Protein AF-A0A832L3E1-F1 (afdb_monomer_lite)

pLDDT: mean 85.33, std 10.79, range [44.69, 97.06]

Structure (mmCIF, N/CA/C/O backbone):
data_AF-A0A832L3E1-F1
#
_entry.id   AF-A0A832L3E1-F1
#
loop_
_atom_site.group_PDB
_atom_site.id
_atom_site.type_symbol
_atom_site.label_atom_id
_atom_site.label_alt_id
_atom_site.label_comp_id
_atom_site.label_asym_id
_atom_site.label_entity_id
_atom_site.label_seq_id
_atom_site.pdbx_PDB_ins_code
_atom_site.Cartn_x
_atom_site.Cartn_y
_atom_site.Cartn_z
_atom_site.occupancy
_atom_site.B_iso_or_equiv
_atom_site.auth_seq_id
_atom_site.auth_comp_id
_atom_site.auth_asym_id
_atom_site.auth_atom_id
_atom_site.pdbx_PDB_model_num
ATOM 1 N N . MET A 1 1 ? 15.369 2.509 -2.686 1.00 87.69 1 MET A N 1
ATOM 2 C CA . MET A 1 1 ? 15.049 1.820 -3.955 1.00 87.69 1 MET A CA 1
ATOM 3 C C . MET A 1 1 ? 13.545 1.692 -4.032 1.00 87.69 1 MET A C 1
ATOM 5 O O . MET A 1 1 ? 12.968 1.161 -3.094 1.00 87.69 1 MET A O 1
ATOM 9 N N . LYS A 1 2 ? 12.946 2.179 -5.114 1.00 91.12 2 LYS A N 1
ATOM 10 C CA . LYS A 1 2 ? 11.510 2.139 -5.397 1.00 91.12 2 LYS A CA 1
ATOM 11 C C . LYS A 1 2 ? 11.289 1.324 -6.655 1.00 91.12 2 LYS A C 1
ATOM 13 O O . LYS A 1 2 ? 12.087 1.414 -7.587 1.00 91.12 2 LYS A O 1
ATOM 18 N N . VAL A 1 3 ? 10.236 0.521 -6.672 1.00 90.31 3 VAL A N 1
ATOM 19 C CA . VAL A 1 3 ? 9.894 -0.350 -7.797 1.00 90.31 3 VAL A CA 1
ATOM 20 C C . VAL A 1 3 ? 8.409 -0.214 -8.066 1.00 90.31 3 VAL A C 1
ATOM 22 O O . VAL A 1 3 ? 7.609 -0.284 -7.138 1.00 90.31 3 VAL A O 1
ATOM 25 N N . ILE A 1 4 ? 8.060 -0.029 -9.334 1.00 90.94 4 ILE A N 1
ATOM 26 C CA . ILE A 1 4 ? 6.680 0.048 -9.799 1.00 90.94 4 ILE A CA 1
ATOM 27 C C . ILE A 1 4 ? 6.495 -1.031 -10.863 1.00 90.94 4 ILE A C 1
ATOM 29 O O . ILE A 1 4 ? 7.293 -1.137 -11.802 1.00 90.94 4 ILE A O 1
ATOM 33 N N . ILE A 1 5 ? 5.448 -1.835 -10.704 1.00 89.19 5 ILE A N 1
ATOM 34 C CA . ILE A 1 5 ? 5.033 -2.854 -11.669 1.00 89.19 5 ILE A CA 1
ATOM 35 C C . ILE A 1 5 ? 3.578 -2.620 -12.040 1.00 89.19 5 ILE A C 1
ATOM 37 O O . ILE A 1 5 ? 2.796 -2.165 -11.207 1.00 89.19 5 ILE A O 1
ATOM 41 N N . GLY A 1 6 ? 3.229 -2.966 -13.270 1.00 88.62 6 GLY A N 1
ATOM 42 C CA . GLY A 1 6 ? 1.851 -3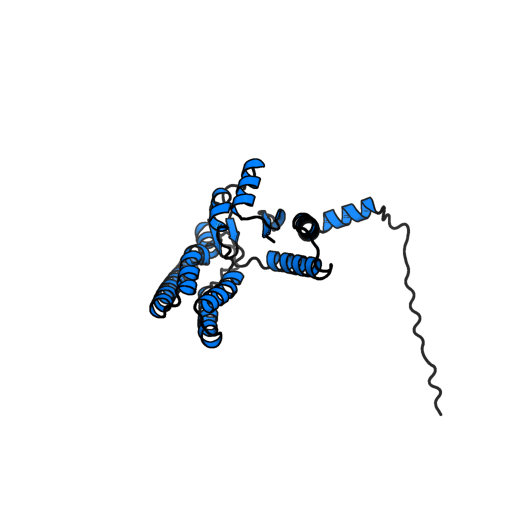.132 -13.692 1.00 88.62 6 GLY A CA 1
ATOM 43 C C . GLY A 1 6 ? 1.491 -4.612 -13.736 1.00 88.62 6 GLY A C 1
ATOM 44 O O . GLY A 1 6 ? 2.350 -5.467 -13.961 1.00 88.62 6 GLY A O 1
ATOM 45 N N . ILE A 1 7 ? 0.216 -4.904 -13.509 1.00 86.12 7 ILE A N 1
ATOM 46 C CA . ILE A 1 7 ? -0.388 -6.214 -13.745 1.00 86.12 7 ILE A CA 1
ATOM 47 C C . ILE A 1 7 ? -1.613 -5.940 -14.609 1.00 86.12 7 ILE A C 1
ATOM 49 O O . ILE A 1 7 ? -2.450 -5.125 -14.224 1.00 86.12 7 ILE A O 1
ATOM 53 N N . ASN A 1 8 ? -1.685 -6.547 -15.792 1.00 85.25 8 ASN A N 1
ATOM 54 C CA . ASN A 1 8 ? -2.850 -6.396 -16.661 1.00 85.25 8 ASN A CA 1
ATOM 55 C C . ASN A 1 8 ? -3.952 -7.414 -16.302 1.00 85.25 8 ASN A C 1
ATOM 57 O O . ASN A 1 8 ? -3.782 -8.262 -15.425 1.00 85.25 8 ASN A O 1
ATOM 61 N N . THR A 1 9 ? -5.077 -7.351 -17.012 1.00 79.56 9 THR A N 1
ATOM 62 C CA . THR A 1 9 ? -6.225 -8.257 -16.839 1.00 79.56 9 THR A CA 1
ATOM 63 C C . THR A 1 9 ? -5.908 -9.727 -17.123 1.00 79.56 9 THR A C 1
ATOM 65 O O . THR A 1 9 ? -6.575 -10.603 -16.585 1.00 79.56 9 THR A O 1
ATOM 68 N N . ASP A 1 10 ? -4.861 -10.011 -17.900 1.00 77.94 10 ASP A N 1
ATOM 69 C CA . ASP A 1 10 ? -4.400 -11.372 -18.210 1.00 77.94 10 ASP A CA 1
ATOM 70 C C . ASP A 1 10 ? -3.406 -11.913 -17.166 1.00 77.94 10 ASP A C 1
ATOM 72 O O . ASP A 1 10 ? -2.742 -12.926 -17.391 1.00 77.94 10 ASP A O 1
ATOM 76 N N . ASN A 1 11 ? -3.252 -11.221 -16.031 1.00 74.19 11 ASN A N 1
ATOM 77 C CA . ASN A 1 11 ? -2.229 -11.473 -15.011 1.00 74.19 11 ASN A CA 1
ATOM 78 C C . ASN A 1 11 ? -0.780 -11.365 -15.525 1.00 74.19 11 ASN A C 1
ATOM 80 O O . ASN A 1 11 ? 0.157 -11.823 -14.861 1.00 74.19 11 ASN A O 1
ATOM 84 N N . HIS A 1 12 ? -0.562 -10.730 -16.678 1.00 82.00 12 HIS A N 1
ATOM 85 C CA . HIS A 1 12 ? 0.773 -10.421 -17.164 1.00 82.00 12 HIS A CA 1
ATOM 86 C C . HIS A 1 12 ? 1.347 -9.260 -16.353 1.00 82.00 12 HIS A C 1
ATOM 88 O O . HIS A 1 12 ? 0.801 -8.155 -16.301 1.00 82.00 12 HIS A O 1
ATOM 94 N N . VAL A 1 13 ? 2.480 -9.532 -15.714 1.00 84.25 13 VAL A N 1
ATOM 95 C CA . VAL A 1 13 ? 3.252 -8.562 -14.946 1.00 84.25 13 VAL A CA 1
ATOM 96 C C . VAL A 1 13 ? 4.241 -7.856 -15.860 1.00 84.25 13 VAL A C 1
ATOM 98 O O . VAL A 1 13 ? 5.006 -8.517 -16.553 1.00 84.25 13 VAL A O 1
ATOM 101 N N . PHE A 1 14 ? 4.301 -6.529 -15.808 1.00 86.31 14 PHE A N 1
ATOM 102 C CA . PHE A 1 14 ? 5.239 -5.739 -16.602 1.00 86.31 14 PHE A CA 1
ATOM 103 C C . PHE A 1 14 ? 5.913 -4.636 -15.771 1.00 86.31 14 PHE A C 1
ATOM 105 O O . PHE A 1 14 ? 5.334 -4.122 -14.811 1.00 86.31 14 PHE A O 1
ATOM 112 N N . PRO A 1 15 ? 7.168 -4.275 -16.089 1.00 88.94 15 PRO A N 1
ATOM 113 C CA . PRO A 1 15 ? 7.892 -3.253 -15.348 1.00 88.94 15 PRO A CA 1
ATOM 114 C C . PRO A 1 15 ? 7.394 -1.853 -15.719 1.00 88.94 15 PRO A C 1
ATOM 116 O O . PRO A 1 15 ? 7.351 -1.512 -16.897 1.00 88.94 15 PRO A O 1
ATOM 119 N N . LEU A 1 16 ? 7.103 -1.018 -14.719 1.00 90.12 16 LEU A N 1
ATOM 120 C CA . LEU A 1 16 ? 6.805 0.407 -14.921 1.00 90.12 16 LEU A CA 1
ATOM 121 C C . LEU A 1 16 ? 7.986 1.304 -14.536 1.00 90.12 16 LEU A C 1
ATOM 123 O O . LEU A 1 16 ? 8.182 2.358 -15.133 1.00 90.12 16 LEU A O 1
ATOM 127 N N . GLY A 1 17 ? 8.821 0.880 -13.585 1.00 90.38 17 GLY A N 1
ATOM 128 C CA . GLY A 1 17 ? 10.058 1.595 -13.286 1.00 90.38 17 GLY A CA 1
ATOM 129 C C . GLY A 1 17 ? 10.789 1.098 -12.047 1.00 90.38 17 GLY A C 1
ATOM 130 O O . GLY A 1 17 ? 10.230 0.409 -11.193 1.00 90.38 17 GLY A O 1
ATOM 131 N N . THR A 1 18 ? 12.064 1.467 -11.950 1.00 91.88 18 THR A N 1
ATOM 132 C CA . THR A 1 18 ? 12.895 1.255 -10.760 1.00 91.88 18 THR A CA 1
ATOM 133 C C . THR A 1 18 ? 13.738 2.497 -10.520 1.00 91.88 18 THR A C 1
ATOM 135 O O . THR A 1 18 ? 14.403 2.944 -11.458 1.00 91.88 18 THR A O 1
ATOM 138 N N . TYR A 1 19 ? 13.752 2.995 -9.287 1.00 92.69 19 TYR A N 1
ATOM 139 C CA . TYR A 1 19 ? 14.326 4.296 -8.955 1.00 92.69 19 TYR A CA 1
ATOM 140 C C . TYR A 1 19 ? 15.149 4.231 -7.662 1.00 92.69 19 TYR A C 1
ATOM 142 O O . TYR A 1 19 ? 14.678 3.732 -6.632 1.00 92.69 19 TYR A O 1
ATOM 150 N N . ALA A 1 20 ? 16.377 4.741 -7.686 1.00 91.12 20 ALA A N 1
ATOM 151 C CA . ALA A 1 20 ? 17.249 4.861 -6.517 1.00 91.12 20 ALA A CA 1
ATOM 152 C C . ALA A 1 20 ? 17.546 6.339 -6.238 1.00 91.12 20 ALA A C 1
ATOM 154 O O . ALA A 1 20 ? 17.784 7.100 -7.160 1.00 91.12 20 ALA A O 1
ATOM 155 N N . GLY A 1 21 ? 17.458 6.767 -4.977 1.00 88.88 21 GLY A N 1
ATOM 156 C CA . GLY A 1 21 ? 17.662 8.176 -4.607 1.00 88.88 21 GLY A CA 1
ATOM 157 C C . GLY A 1 21 ? 16.514 9.138 -4.965 1.00 88.88 21 GLY A C 1
ATOM 158 O O . GLY A 1 21 ? 16.514 10.269 -4.499 1.00 88.88 21 GLY A O 1
ATOM 159 N N . HIS A 1 22 ? 15.502 8.703 -5.723 1.00 92.06 22 HIS A N 1
ATOM 160 C CA . HIS A 1 22 ? 14.379 9.555 -6.138 1.00 92.06 22 HIS A CA 1
ATOM 161 C C . HIS A 1 22 ? 13.251 9.650 -5.099 1.00 92.06 22 HIS A C 1
ATOM 163 O O . HIS A 1 22 ? 12.830 8.645 -4.504 1.00 92.06 22 HIS A O 1
ATOM 169 N N . SER A 1 23 ? 12.677 10.846 -4.939 1.00 94.88 23 SER A N 1
ATOM 170 C CA . SER A 1 23 ? 11.393 11.025 -4.252 1.00 94.88 23 SER A CA 1
ATOM 171 C C . SER A 1 23 ? 10.228 10.539 -5.131 1.00 94.88 23 SER A C 1
ATOM 173 O O . SER A 1 23 ? 10.370 10.365 -6.341 1.00 94.88 23 SER A O 1
ATOM 175 N N . TRP A 1 24 ? 9.052 10.303 -4.541 1.00 96.12 24 TRP A N 1
ATOM 176 C CA . TRP A 1 24 ? 7.861 9.966 -5.337 1.00 96.12 24 TRP A CA 1
ATOM 177 C C . TRP A 1 24 ? 7.408 11.127 -6.231 1.00 96.12 24 TRP A C 1
ATOM 179 O O . TRP A 1 24 ? 6.874 10.903 -7.315 1.00 96.12 24 TRP A O 1
ATOM 189 N N . GLU A 1 25 ? 7.677 12.366 -5.818 1.00 96.31 25 GLU A N 1
ATOM 190 C CA . GLU A 1 25 ? 7.412 13.551 -6.630 1.00 96.31 25 GLU A CA 1
ATOM 191 C C . GLU A 1 25 ? 8.310 13.610 -7.868 1.00 96.31 25 GLU A C 1
ATOM 193 O O . GLU A 1 25 ? 7.826 13.947 -8.949 1.00 96.31 25 GLU A O 1
ATOM 198 N N . ASP A 1 26 ? 9.588 13.238 -7.740 1.00 96.19 26 ASP A N 1
ATOM 199 C CA . ASP A 1 26 ? 10.512 13.164 -8.880 1.00 96.19 26 ASP A CA 1
ATOM 200 C C . ASP A 1 26 ? 10.048 12.120 -9.893 1.00 96.19 26 ASP A C 1
ATOM 202 O O . ASP A 1 26 ? 10.000 12.398 -11.091 1.00 96.19 26 ASP A O 1
ATOM 206 N N . ILE A 1 27 ? 9.620 10.953 -9.402 1.00 96.31 27 ILE A N 1
ATOM 207 C CA . ILE A 1 27 ? 9.063 9.887 -10.241 1.00 96.31 27 ILE A CA 1
ATOM 208 C C . ILE A 1 27 ? 7.812 10.384 -10.976 1.00 96.31 27 ILE A C 1
ATOM 210 O O . ILE A 1 27 ? 7.693 10.195 -12.184 1.00 96.31 27 ILE A O 1
ATOM 214 N N . ASN A 1 28 ? 6.900 11.079 -10.289 1.00 96.75 28 ASN A N 1
ATOM 215 C CA . ASN A 1 28 ? 5.706 11.639 -10.927 1.00 96.75 28 ASN A CA 1
ATOM 216 C C . ASN A 1 28 ? 6.059 12.682 -12.004 1.00 96.75 28 ASN A C 1
ATOM 218 O O . ASN A 1 28 ? 5.485 12.668 -13.092 1.00 96.75 28 ASN A O 1
ATOM 222 N N . LYS A 1 29 ? 7.023 13.574 -11.742 1.00 97.06 29 LYS A N 1
ATOM 223 C CA . LYS A 1 29 ? 7.502 14.542 -12.747 1.00 97.06 29 LYS A CA 1
ATOM 224 C C . LYS A 1 29 ? 8.052 13.828 -13.984 1.00 97.06 29 LYS A C 1
ATOM 226 O O . LYS A 1 29 ? 7.745 14.230 -15.107 1.00 97.06 29 LYS A O 1
ATOM 231 N N . GLU A 1 30 ? 8.824 12.762 -13.790 1.00 95.62 30 GLU A N 1
ATOM 232 C CA . GLU A 1 30 ? 9.341 11.937 -14.882 1.00 95.62 30 GLU A CA 1
ATOM 233 C C . GLU A 1 30 ? 8.214 11.255 -15.668 1.00 95.62 30 GLU A C 1
ATOM 235 O O . GLU A 1 30 ? 8.215 11.306 -16.898 1.00 95.62 30 GLU A O 1
ATOM 240 N N . TRP A 1 31 ? 7.231 10.664 -14.988 1.00 96.38 31 TRP A N 1
ATOM 241 C CA . TRP A 1 31 ? 6.087 10.007 -15.626 1.00 96.38 31 TRP A CA 1
ATOM 242 C C . TRP A 1 31 ? 5.243 10.983 -16.448 1.00 96.38 31 TRP A C 1
ATOM 244 O O . TRP A 1 31 ? 4.892 10.676 -17.587 1.00 96.38 31 TRP A O 1
ATOM 254 N N . LYS A 1 32 ? 5.007 12.196 -15.933 1.00 96.06 32 LYS A N 1
ATOM 255 C CA . LYS A 1 32 ? 4.340 13.274 -16.680 1.00 96.06 32 LYS A CA 1
ATOM 256 C C . LYS A 1 32 ? 5.118 13.665 -17.931 1.00 96.06 32 LYS A C 1
ATOM 258 O O . LYS A 1 32 ? 4.523 13.808 -18.996 1.00 96.06 32 LYS A O 1
ATOM 263 N N . LYS A 1 33 ? 6.445 13.801 -17.827 1.00 96.38 33 LYS A N 1
ATOM 264 C CA . LYS A 1 33 ? 7.314 14.118 -18.971 1.00 96.38 33 LYS A CA 1
ATOM 265 C C . LYS A 1 33 ? 7.241 13.047 -20.062 1.00 96.38 33 LYS A C 1
ATOM 267 O O . LYS A 1 33 ? 7.237 13.388 -21.239 1.00 96.38 33 LYS A O 1
ATOM 272 N N . HIS A 1 34 ? 7.161 11.777 -19.673 1.00 94.75 34 HIS A N 1
ATOM 273 C CA . HIS A 1 34 ? 7.017 10.649 -20.598 1.00 94.75 34 HIS A CA 1
ATOM 274 C C . HIS A 1 34 ? 5.562 10.359 -20.989 1.00 94.75 34 HIS A C 1
ATOM 276 O O . HIS A 1 34 ? 5.314 9.380 -21.684 1.00 94.75 34 HIS A O 1
ATOM 282 N N . GLN A 1 35 ? 4.611 11.198 -20.558 1.00 94.69 35 GLN A N 1
ATOM 283 C CA . GLN A 1 35 ? 3.185 11.060 -20.855 1.00 94.69 35 GLN A CA 1
ATOM 284 C C . GLN A 1 35 ? 2.633 9.670 -20.505 1.00 94.69 35 GLN A C 1
ATOM 286 O O . GLN A 1 35 ? 1.777 9.135 -21.210 1.00 94.69 35 GLN A O 1
ATOM 291 N N . ILE A 1 36 ? 3.125 9.083 -19.410 1.00 93.06 36 ILE A N 1
ATOM 292 C CA . ILE A 1 36 ? 2.638 7.796 -18.918 1.00 93.06 36 ILE A CA 1
ATOM 293 C C . ILE A 1 36 ? 1.150 7.925 -18.590 1.00 93.06 36 ILE A C 1
ATOM 295 O O . ILE A 1 36 ? 0.732 8.850 -17.893 1.00 93.06 36 ILE A O 1
ATOM 299 N N . LYS A 1 37 ? 0.354 6.981 -19.088 1.00 91.31 37 LYS A N 1
ATOM 300 C CA . LYS A 1 37 ? -1.070 6.849 -18.781 1.00 91.31 37 LYS A CA 1
ATOM 301 C C . LYS A 1 37 ? -1.358 5.416 -18.379 1.00 91.31 37 LYS A C 1
ATOM 303 O O . LYS A 1 37 ? -0.752 4.491 -18.918 1.00 91.31 37 LYS A O 1
ATOM 308 N N . MET A 1 38 ? -2.277 5.258 -17.440 1.00 91.69 38 MET A N 1
ATOM 309 C CA . MET A 1 38 ? -2.835 3.960 -17.093 1.00 91.69 38 MET A CA 1
ATOM 310 C C . MET A 1 38 ? -4.236 3.849 -17.699 1.00 91.69 38 MET A C 1
ATOM 312 O O . MET A 1 38 ? -4.873 4.885 -17.901 1.00 91.69 38 MET A O 1
ATOM 316 N N . PRO A 1 39 ? -4.707 2.633 -18.015 1.00 90.31 39 PRO A N 1
ATOM 317 C CA . PRO A 1 39 ? -6.096 2.420 -18.402 1.00 90.31 39 PRO A CA 1
ATOM 318 C C . PRO A 1 39 ? -7.069 2.914 -17.328 1.00 90.31 39 PRO A C 1
ATOM 320 O O . PRO A 1 39 ? -6.758 2.848 -16.134 1.00 90.31 39 PRO A O 1
ATOM 323 N N . ASP A 1 40 ? -8.254 3.341 -17.752 1.00 86.75 40 ASP A N 1
ATOM 324 C CA . ASP A 1 40 ? -9.356 3.661 -16.843 1.00 86.75 40 ASP A CA 1
ATOM 325 C C . ASP A 1 40 ? -9.672 2.449 -15.948 1.00 86.75 40 ASP A C 1
ATOM 327 O O . ASP A 1 40 ? -9.478 1.291 -16.334 1.00 86.75 40 ASP A O 1
ATOM 331 N N . GLY A 1 41 ? -10.090 2.715 -14.714 1.00 84.31 41 GLY A N 1
ATOM 332 C CA . GLY A 1 41 ? -10.296 1.698 -13.681 1.00 84.31 41 GLY A CA 1
ATOM 333 C C . GLY A 1 41 ? -9.015 1.108 -13.073 1.00 84.31 41 GLY A C 1
ATOM 334 O O . GLY A 1 41 ? -9.089 0.147 -12.305 1.00 84.31 41 GLY A O 1
ATOM 335 N N . SER A 1 42 ? -7.828 1.647 -13.381 1.00 89.75 42 SER A N 1
ATOM 336 C CA . SER A 1 42 ? -6.577 1.176 -12.769 1.00 89.75 42 SER A CA 1
ATOM 337 C C . SER A 1 42 ? -6.553 1.387 -11.254 1.00 89.75 42 SER A C 1
ATOM 339 O O . SER A 1 42 ? -6.968 2.427 -10.741 1.00 89.75 42 SER A O 1
ATOM 341 N N . ILE A 1 43 ? -5.997 0.407 -10.537 1.00 88.50 43 ILE A N 1
ATOM 342 C CA . ILE A 1 43 ? -5.910 0.393 -9.072 1.00 88.50 43 ILE A CA 1
ATOM 343 C C . ILE A 1 43 ? -4.446 0.491 -8.650 1.00 88.50 43 ILE A C 1
ATOM 345 O O . ILE A 1 43 ? -3.610 -0.325 -9.044 1.00 88.50 43 ILE A O 1
ATOM 349 N N . LEU A 1 44 ? -4.138 1.444 -7.775 1.00 90.75 44 LEU A N 1
ATOM 350 C CA . LEU A 1 44 ? -2.842 1.545 -7.122 1.00 90.75 44 LEU A CA 1
ATOM 351 C C . LEU A 1 44 ? -2.840 0.710 -5.841 1.00 90.75 44 LEU A C 1
ATOM 353 O O . LEU A 1 44 ? -3.476 1.074 -4.856 1.00 90.75 44 LEU A O 1
ATOM 357 N N . ILE A 1 45 ? -2.064 -0.372 -5.817 1.00 88.81 45 ILE A N 1
ATOM 358 C CA . ILE A 1 45 ? -1.766 -1.117 -4.587 1.00 88.81 45 ILE A CA 1
ATOM 359 C C . ILE A 1 45 ? -0.367 -0.721 -4.122 1.00 88.81 45 ILE A C 1
ATOM 361 O O . ILE A 1 45 ? 0.612 -0.986 -4.819 1.00 88.81 45 ILE A O 1
ATOM 365 N N . SER A 1 46 ? -0.252 -0.099 -2.949 1.00 88.06 46 SER A N 1
ATOM 366 C CA . SER A 1 46 ? 1.034 0.422 -2.471 1.00 88.06 46 SER A CA 1
ATOM 367 C C . SER A 1 46 ? 1.306 0.142 -1.000 1.00 88.06 46 SER A C 1
ATOM 369 O O . SER A 1 46 ? 0.402 -0.148 -0.216 1.00 88.06 46 SER A O 1
ATOM 371 N N . ASP A 1 47 ? 2.571 0.275 -0.610 1.00 85.62 47 ASP A N 1
ATOM 372 C CA . ASP A 1 47 ? 2.969 0.326 0.793 1.00 85.62 47 ASP A CA 1
ATOM 373 C C . ASP A 1 47 ? 2.629 1.680 1.447 1.00 85.62 47 ASP A C 1
ATOM 375 O O . ASP A 1 47 ? 1.902 2.510 0.879 1.00 85.62 47 ASP A O 1
ATOM 379 N N . GLY A 1 48 ? 3.134 1.839 2.674 1.00 84.00 48 GLY A N 1
ATOM 380 C CA . GLY A 1 48 ? 3.014 2.979 3.567 1.00 84.00 48 GLY A CA 1
ATOM 381 C C . GLY A 1 48 ? 3.743 4.265 3.172 1.00 84.00 48 GLY A C 1
ATOM 382 O O . GLY A 1 48 ? 3.505 5.267 3.845 1.00 84.00 48 GLY A O 1
ATOM 383 N N . GLU A 1 49 ? 4.616 4.269 2.154 1.00 86.56 49 GLU A N 1
ATOM 384 C CA . GLU A 1 49 ? 5.680 5.281 2.053 1.00 86.56 49 GLU A CA 1
ATOM 385 C C . GLU A 1 49 ? 5.143 6.726 1.916 1.00 86.56 49 GLU A C 1
ATOM 387 O O . GLU A 1 49 ? 4.239 6.985 1.106 1.00 86.56 49 GLU A O 1
ATOM 392 N N . PRO A 1 50 ? 5.699 7.698 2.673 1.00 85.19 50 PRO A N 1
ATOM 393 C CA . PRO A 1 50 ? 5.295 9.097 2.586 1.00 85.19 50 PRO A CA 1
ATOM 394 C C . PRO A 1 50 ? 5.330 9.649 1.155 1.00 85.19 50 PRO A C 1
ATOM 396 O O . PRO A 1 50 ? 6.308 9.497 0.422 1.00 85.19 50 PRO A O 1
ATOM 399 N N . GLY A 1 51 ? 4.244 10.311 0.753 1.00 88.38 51 GLY A N 1
ATOM 400 C CA . GLY A 1 51 ? 4.110 10.946 -0.561 1.00 88.38 51 GLY A CA 1
ATOM 401 C C . GLY A 1 51 ? 3.776 10.004 -1.724 1.00 88.38 51 GLY A C 1
ATOM 402 O O . GLY A 1 51 ? 3.390 10.506 -2.776 1.00 88.38 51 GLY A O 1
ATOM 403 N N . LEU A 1 52 ? 3.840 8.675 -1.552 1.00 91.88 52 LEU A N 1
ATOM 404 C CA . LEU A 1 52 ? 3.589 7.700 -2.624 1.00 91.88 52 LEU A CA 1
ATOM 405 C C . LEU A 1 52 ? 2.181 7.838 -3.205 1.00 91.88 52 LEU A C 1
ATOM 407 O O . LEU A 1 52 ? 2.021 8.135 -4.390 1.00 91.88 52 LEU A O 1
ATOM 411 N N . ALA A 1 53 ? 1.160 7.652 -2.362 1.00 90.25 53 ALA A N 1
ATOM 412 C CA . ALA A 1 53 ? -0.234 7.659 -2.801 1.00 90.25 53 ALA A CA 1
ATOM 413 C C . ALA A 1 53 ? -0.605 8.999 -3.455 1.00 90.25 53 ALA A C 1
ATOM 415 O O . ALA A 1 53 ? -1.216 9.021 -4.515 1.00 90.25 53 ALA A O 1
ATOM 416 N N . LYS A 1 54 ? -0.144 10.119 -2.881 1.00 92.25 54 LYS A N 1
ATOM 417 C CA . LYS A 1 54 ? -0.363 11.465 -3.431 1.00 92.25 54 LYS A CA 1
AT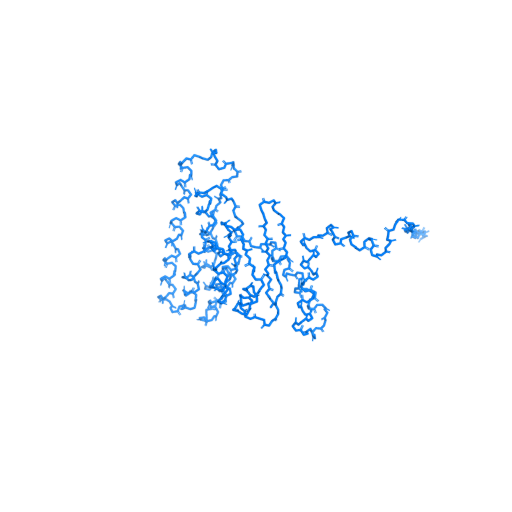OM 418 C C . LYS A 1 54 ? 0.314 11.652 -4.790 1.00 92.25 54 LYS A C 1
ATOM 420 O O . LYS A 1 54 ? -0.287 12.215 -5.699 1.00 92.25 54 LYS A O 1
ATOM 425 N N . ALA A 1 55 ? 1.561 11.208 -4.933 1.00 95.25 55 ALA A N 1
ATOM 426 C CA . ALA A 1 55 ? 2.315 11.372 -6.169 1.00 95.25 55 ALA A CA 1
ATOM 427 C C . ALA A 1 55 ? 1.733 10.549 -7.323 1.00 95.25 55 ALA A C 1
ATOM 429 O O . ALA A 1 55 ? 1.804 10.987 -8.469 1.00 95.25 55 ALA A O 1
ATOM 430 N N . LEU A 1 56 ? 1.154 9.383 -7.026 1.00 94.38 56 L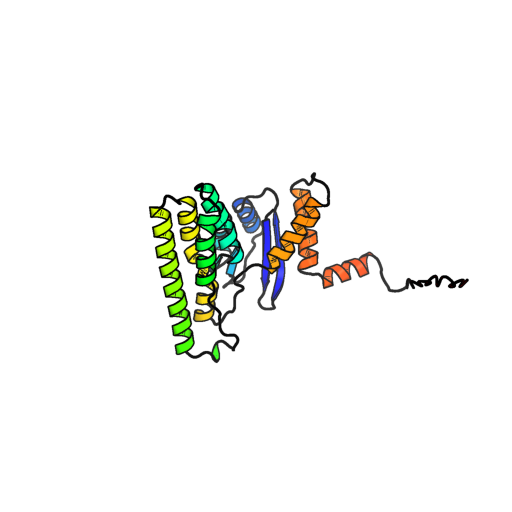EU A N 1
ATOM 431 C CA . LEU A 1 56 ? 0.609 8.480 -8.037 1.00 94.38 56 LEU A CA 1
ATOM 432 C C . LEU A 1 56 ? -0.922 8.548 -8.185 1.00 94.38 56 LEU A C 1
ATOM 434 O O . LEU A 1 56 ? -1.469 7.869 -9.049 1.00 94.38 56 LEU A O 1
ATOM 438 N N . ALA A 1 57 ? -1.606 9.399 -7.413 1.00 92.00 57 ALA A N 1
ATOM 439 C CA . ALA A 1 57 ? -3.069 9.504 -7.395 1.00 92.00 57 ALA A CA 1
ATOM 440 C C . ALA A 1 57 ? -3.700 9.785 -8.770 1.00 92.00 57 ALA A C 1
ATOM 442 O O . ALA A 1 57 ? -4.810 9.351 -9.026 1.00 92.00 57 ALA A O 1
ATOM 443 N N . SER A 1 58 ? -3.010 10.487 -9.675 1.00 93.44 58 SER A N 1
ATOM 444 C CA . SER A 1 58 ? -3.545 10.787 -11.013 1.00 93.44 58 SER A CA 1
ATOM 445 C C . SER A 1 58 ? -3.457 9.625 -12.009 1.00 93.44 58 SER A C 1
ATOM 447 O O . SER A 1 58 ? -3.889 9.785 -13.144 1.00 93.44 58 SER A O 1
ATOM 449 N N . TYR A 1 59 ? -2.840 8.500 -11.634 1.00 93.81 59 TYR A N 1
ATOM 450 C CA . TYR A 1 59 ? -2.651 7.335 -12.510 1.00 93.81 59 TYR A CA 1
ATOM 451 C C . TYR A 1 59 ? -3.546 6.151 -12.127 1.00 93.81 59 TYR A C 1
ATOM 453 O O . TYR A 1 59 ? -3.460 5.104 -12.757 1.00 93.81 59 TYR A O 1
ATOM 461 N N . ALA A 1 60 ? -4.361 6.280 -11.083 1.00 92.06 60 ALA A N 1
ATOM 462 C CA . ALA A 1 60 ? -5.260 5.231 -10.631 1.00 92.06 60 ALA A CA 1
ATOM 463 C C . ALA A 1 60 ? -6.548 5.856 -10.099 1.00 92.06 60 ALA A C 1
ATOM 465 O O . ALA A 1 60 ? -6.505 6.878 -9.420 1.00 92.06 60 ALA A O 1
ATOM 466 N N . GLU A 1 61 ? -7.683 5.228 -10.386 1.00 88.94 61 GLU A N 1
ATOM 467 C CA . GLU A 1 61 ? -8.978 5.661 -9.849 1.00 88.94 61 GLU A CA 1
ATOM 468 C C . GLU A 1 61 ? -9.124 5.289 -8.376 1.00 88.94 61 GLU A C 1
ATOM 470 O O . GLU A 1 61 ? -9.773 5.992 -7.603 1.00 88.94 61 GLU A O 1
ATOM 475 N N . GLU A 1 62 ? -8.479 4.194 -7.977 1.00 88.00 62 GLU A N 1
ATOM 476 C CA . GLU A 1 62 ? -8.537 3.687 -6.618 1.00 88.00 62 GLU A CA 1
ATOM 477 C C . GLU A 1 62 ? -7.158 3.427 -6.031 1.00 88.00 62 GLU A C 1
ATOM 479 O O . GLU A 1 62 ? -6.204 3.056 -6.717 1.00 88.00 62 GLU A O 1
ATOM 484 N N . HIS A 1 63 ? -7.082 3.552 -4.708 1.00 90.25 63 HIS A N 1
ATOM 485 C CA . HIS A 1 63 ? -5.905 3.217 -3.924 1.00 90.25 63 HIS A CA 1
ATOM 486 C C . HIS A 1 63 ? -6.234 2.141 -2.892 1.00 90.25 63 HIS A C 1
ATOM 488 O O . HIS A 1 63 ? -7.242 2.208 -2.191 1.00 90.25 63 HIS A O 1
ATOM 494 N N . GLN A 1 64 ? -5.348 1.158 -2.772 1.00 90.06 64 GLN A N 1
ATOM 495 C CA . GLN A 1 64 ? -5.363 0.166 -1.712 1.00 90.06 64 GLN A CA 1
ATOM 496 C C . GLN A 1 64 ? -4.008 0.119 -1.007 1.00 90.06 64 GLN A C 1
ATOM 498 O O . GLN A 1 64 ? -2.943 0.041 -1.627 1.00 90.06 64 GLN A O 1
ATOM 503 N N . ARG A 1 65 ? -4.060 0.073 0.323 1.00 89.50 65 ARG A N 1
ATOM 504 C CA . ARG A 1 65 ? -2.909 -0.224 1.167 1.00 89.50 65 ARG A CA 1
ATOM 505 C C . ARG A 1 65 ? -2.607 -1.717 1.137 1.00 89.50 65 ARG A C 1
ATOM 507 O O . ARG A 1 65 ? -3.474 -2.552 1.376 1.00 89.50 65 ARG A O 1
ATOM 514 N N . CYS A 1 66 ? -1.351 -2.054 0.881 1.00 87.38 66 CYS A N 1
ATOM 515 C CA . CYS A 1 66 ? -0.860 -3.419 0.980 1.00 87.38 66 CYS A CA 1
ATOM 516 C C . CYS A 1 66 ? -0.924 -3.895 2.438 1.00 87.38 66 CYS A C 1
ATOM 518 O O . CYS A 1 66 ? -0.238 -3.347 3.302 1.00 87.38 66 CYS A O 1
ATOM 520 N N . HIS A 1 67 ? -1.707 -4.946 2.700 1.00 86.75 67 HIS A N 1
ATOM 521 C CA . HIS A 1 67 ? -1.940 -5.457 4.057 1.00 86.75 67 HIS A CA 1
ATOM 522 C C . HIS A 1 67 ? -0.670 -5.911 4.769 1.00 86.75 67 HIS A C 1
ATOM 524 O O . HIS A 1 67 ? -0.535 -5.720 5.972 1.00 86.75 67 HIS A O 1
ATOM 530 N N . TRP A 1 68 ? 0.290 -6.469 4.032 1.00 77.94 68 TRP A N 1
ATOM 531 C CA . TRP A 1 68 ? 1.554 -6.914 4.619 1.00 77.94 68 TRP A CA 1
ATOM 532 C C . TRP A 1 68 ? 2.362 -5.754 5.220 1.00 77.94 68 TRP A C 1
ATOM 534 O O . TRP A 1 68 ? 2.983 -5.888 6.273 1.00 77.94 68 TRP A O 1
ATOM 544 N N . HIS A 1 69 ? 2.314 -4.592 4.570 1.00 81.94 69 HIS A N 1
ATOM 545 C CA . HIS A 1 69 ? 3.014 -3.399 5.027 1.00 81.94 69 HIS A CA 1
ATOM 546 C C . HIS A 1 69 ? 2.314 -2.715 6.203 1.00 81.94 69 HIS A C 1
ATOM 548 O O . HIS A 1 69 ? 2.998 -2.073 6.992 1.00 81.94 69 HIS A O 1
ATOM 554 N N . LEU A 1 70 ? 0.998 -2.909 6.370 1.00 86.25 70 LEU A N 1
ATOM 555 C CA . LEU A 1 70 ? 0.244 -2.346 7.497 1.00 86.25 70 LEU A CA 1
ATOM 556 C C . LEU A 1 70 ? 0.837 -2.753 8.843 1.00 86.25 70 LEU A C 1
ATOM 558 O O . LEU A 1 70 ? 1.123 -1.907 9.682 1.00 86.25 70 LEU A O 1
ATOM 562 N N . ASP A 1 71 ? 1.088 -4.045 9.017 1.00 85.12 71 ASP A N 1
ATOM 563 C CA . ASP A 1 71 ? 1.656 -4.585 10.249 1.00 85.12 71 ASP A CA 1
ATOM 564 C C . ASP A 1 71 ? 3.086 -4.090 10.517 1.00 85.12 71 ASP A C 1
ATOM 566 O O . ASP A 1 71 ? 3.431 -3.685 11.632 1.00 85.12 71 ASP A O 1
ATOM 570 N N . ARG A 1 72 ? 3.928 -4.124 9.478 1.00 84.94 72 ARG A N 1
ATOM 571 C CA . ARG A 1 72 ? 5.342 -3.755 9.584 1.00 84.94 72 ARG A CA 1
ATOM 572 C C . ARG A 1 72 ? 5.511 -2.265 9.848 1.00 84.94 72 ARG A C 1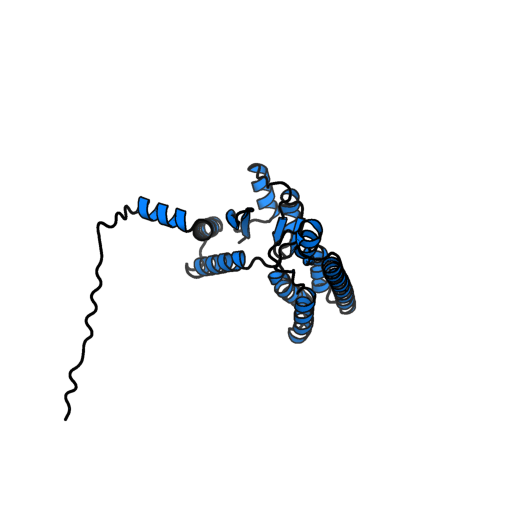
ATOM 574 O O . ARG A 1 72 ? 6.313 -1.878 10.692 1.00 84.94 72 ARG A O 1
ATOM 581 N N . ASP A 1 73 ? 4.788 -1.430 9.121 1.00 88.88 73 ASP A N 1
ATOM 582 C CA . ASP A 1 73 ? 4.933 0.014 9.239 1.00 88.88 73 ASP A CA 1
ATOM 583 C C . ASP A 1 73 ? 4.263 0.514 10.535 1.00 88.88 73 ASP A C 1
ATOM 585 O O . ASP A 1 73 ? 4.814 1.401 11.186 1.00 88.88 73 ASP A O 1
ATOM 589 N N . LEU A 1 74 ? 3.183 -0.135 11.005 1.00 90.56 74 LEU A N 1
ATOM 590 C CA . LEU A 1 74 ? 2.616 0.123 12.336 1.00 90.56 74 LEU A CA 1
ATOM 591 C C . LEU A 1 74 ? 3.619 -0.184 13.457 1.00 90.56 74 LEU A C 1
ATOM 593 O O . LEU A 1 74 ? 3.729 0.583 14.409 1.00 90.56 74 LEU A O 1
ATOM 597 N N . TYR A 1 75 ? 4.400 -1.265 13.344 1.00 91.19 75 TYR A N 1
ATOM 598 C CA . TYR A 1 75 ? 5.489 -1.529 14.293 1.00 91.19 75 TYR A CA 1
ATOM 599 C C . TYR A 1 75 ? 6.493 -0.375 14.352 1.00 91.19 75 TYR A C 1
ATOM 601 O O . TYR A 1 75 ? 6.906 0.032 15.436 1.00 91.19 75 TYR A O 1
ATOM 609 N N . HIS A 1 76 ? 6.884 0.165 13.198 1.00 90.69 76 HIS A N 1
ATOM 610 C CA . HIS A 1 76 ? 7.805 1.296 13.154 1.00 90.69 76 HIS A CA 1
ATOM 611 C C . HIS A 1 76 ? 7.191 2.564 13.753 1.00 90.69 76 HIS A C 1
ATOM 613 O O . HIS A 1 76 ? 7.891 3.259 14.486 1.00 90.69 76 HIS A O 1
ATOM 619 N N . ALA A 1 77 ? 5.905 2.823 13.509 1.00 92.31 77 ALA A N 1
ATOM 620 C CA . ALA A 1 77 ? 5.186 3.945 14.105 1.00 92.31 77 ALA A CA 1
ATOM 621 C C . ALA A 1 77 ? 5.157 3.846 15.642 1.00 92.31 77 ALA A C 1
ATOM 623 O O . ALA A 1 77 ? 5.579 4.769 16.327 1.00 92.31 77 ALA A O 1
ATOM 624 N N . TYR A 1 78 ? 4.837 2.672 16.194 1.00 93.38 78 TYR A N 1
ATOM 625 C CA . TYR A 1 78 ? 4.933 2.429 17.639 1.00 93.38 78 TYR A CA 1
ATOM 626 C C . TYR A 1 78 ? 6.326 2.679 18.213 1.00 93.38 78 TYR A C 1
ATOM 628 O O . TYR A 1 78 ? 6.470 3.208 19.312 1.00 93.38 78 TYR A O 1
ATOM 636 N N . ARG A 1 79 ? 7.375 2.276 17.487 1.00 92.31 79 ARG A N 1
ATOM 637 C CA . ARG A 1 79 ? 8.756 2.513 17.925 1.00 92.31 79 ARG A CA 1
ATOM 638 C C . ARG A 1 79 ? 9.115 3.998 17.911 1.00 92.31 79 ARG A C 1
ATOM 640 O O . ARG A 1 79 ? 9.925 4.398 18.740 1.00 92.31 79 ARG A O 1
ATOM 647 N N . GLN A 1 80 ? 8.535 4.791 17.008 1.00 92.50 80 GLN A N 1
ATOM 648 C CA . GLN A 1 80 ? 8.684 6.250 17.011 1.00 92.50 80 GLN A CA 1
ATOM 649 C C . GLN A 1 80 ? 8.019 6.876 18.239 1.00 92.50 80 GLN A C 1
ATOM 651 O O . GLN A 1 80 ? 8.601 7.778 18.830 1.00 92.50 80 GLN A O 1
ATOM 656 N N . ASP A 1 81 ? 6.889 6.323 18.681 1.00 93.00 81 ASP A N 1
ATOM 657 C CA . ASP A 1 81 ? 6.227 6.720 19.929 1.00 93.00 81 ASP A CA 1
ATOM 658 C C . ASP A 1 81 ? 6.906 6.147 21.197 1.00 93.00 81 ASP A C 1
ATOM 660 O O . ASP A 1 81 ? 6.395 6.273 22.306 1.00 93.00 81 ASP A O 1
ATOM 664 N N . GLY A 1 82 ? 8.055 5.470 21.065 1.00 92.12 82 GLY A N 1
ATOM 665 C CA . GLY A 1 82 ? 8.801 4.907 22.197 1.00 92.12 82 GLY A CA 1
ATOM 666 C C . GLY A 1 82 ? 8.231 3.604 22.772 1.00 92.12 82 GLY A C 1
ATOM 667 O O . GLY A 1 82 ? 8.730 3.116 23.787 1.00 92.12 82 GLY A O 1
ATOM 668 N N . ALA A 1 83 ? 7.232 2.994 22.129 1.00 91.69 83 ALA A N 1
ATOM 669 C CA . ALA A 1 83 ? 6.608 1.775 22.628 1.00 91.69 83 ALA A CA 1
ATOM 670 C C . ALA A 1 83 ? 7.528 0.542 22.538 1.00 91.69 83 ALA A C 1
ATOM 672 O O . ALA A 1 83 ? 8.372 0.372 21.640 1.00 91.69 83 ALA A O 1
ATOM 673 N N . LEU A 1 84 ? 7.325 -0.374 23.481 1.00 90.56 84 LEU A N 1
ATOM 674 C CA . LEU A 1 84 ? 7.961 -1.683 23.492 1.00 90.56 84 LEU A CA 1
ATOM 675 C C . LEU A 1 84 ? 7.203 -2.679 22.591 1.00 90.56 84 LEU A C 1
ATOM 677 O O . LEU A 1 84 ? 6.064 -2.470 22.159 1.00 90.56 84 LEU A O 1
ATOM 681 N N . ASN A 1 85 ? 7.879 -3.769 22.225 1.00 88.00 85 ASN A N 1
ATOM 682 C CA . ASN A 1 85 ? 7.320 -4.750 21.293 1.00 88.00 85 ASN A CA 1
ATOM 683 C C . ASN A 1 85 ? 6.187 -5.586 21.913 1.00 88.00 85 ASN A C 1
ATOM 685 O O . ASN A 1 85 ? 5.296 -6.024 21.195 1.00 88.00 85 ASN A O 1
ATOM 689 N N . ASP A 1 86 ? 6.219 -5.803 23.223 1.00 89.19 86 ASP A N 1
ATOM 690 C CA . ASP A 1 86 ? 5.165 -6.459 24.005 1.00 89.19 86 ASP A CA 1
ATOM 691 C C . ASP A 1 86 ? 3.847 -5.669 24.006 1.00 89.19 86 ASP A C 1
ATOM 693 O O . ASP A 1 86 ? 2.787 -6.281 23.947 1.00 89.19 86 ASP A O 1
ATOM 697 N N . VAL A 1 87 ? 3.909 -4.336 23.972 1.00 88.06 87 VAL A N 1
ATOM 698 C CA . VAL A 1 87 ? 2.734 -3.461 23.834 1.00 88.06 87 VAL A CA 1
ATOM 699 C C . VAL A 1 87 ? 2.187 -3.485 22.405 1.00 88.06 87 VAL A C 1
ATOM 701 O O . VAL A 1 87 ? 0.992 -3.666 22.183 1.00 88.06 87 VAL A O 1
ATOM 704 N N . SER A 1 88 ? 3.059 -3.332 21.407 1.00 89.44 88 SER A N 1
ATOM 705 C CA . SER A 1 88 ? 2.629 -3.214 20.003 1.00 89.44 88 SER A CA 1
ATOM 706 C C . SER A 1 88 ? 2.232 -4.544 19.352 1.00 89.44 88 SER A C 1
ATOM 708 O O . SER A 1 88 ? 1.533 -4.552 18.339 1.00 89.44 88 SER A O 1
ATOM 710 N N . LYS A 1 89 ? 2.709 -5.689 19.856 1.00 91.06 89 LYS A N 1
ATOM 711 C CA . LYS A 1 89 ? 2.462 -7.003 19.239 1.00 91.06 89 LYS A CA 1
ATOM 712 C C . LYS A 1 89 ? 0.990 -7.447 19.323 1.00 91.06 89 LYS A C 1
ATOM 714 O O . LYS A 1 89 ? 0.458 -7.761 18.260 1.00 91.06 89 LYS A O 1
ATOM 719 N N . PRO A 1 90 ? 0.309 -7.436 20.486 1.00 90.69 90 PRO A N 1
ATOM 720 C CA . PRO A 1 90 ? -1.097 -7.842 20.571 1.00 90.69 90 PRO A CA 1
ATOM 721 C C . PRO A 1 90 ? -2.012 -6.993 19.683 1.00 90.69 90 PRO A C 1
ATOM 723 O O . PRO A 1 90 ? -2.896 -7.516 19.013 1.00 90.69 90 PRO A O 1
ATOM 726 N N . ILE A 1 91 ? -1.753 -5.684 19.615 1.00 89.56 91 ILE A N 1
ATOM 727 C CA . ILE A 1 91 ? -2.540 -4.749 18.799 1.00 89.56 91 ILE A CA 1
ATOM 728 C C . ILE A 1 91 ? -2.358 -5.036 17.306 1.00 89.56 91 ILE A C 1
ATOM 730 O O . ILE A 1 91 ? -3.323 -5.063 16.545 1.00 89.56 91 ILE A O 1
ATOM 734 N N . ARG A 1 92 ? -1.125 -5.310 16.880 1.00 90.31 92 ARG A N 1
ATOM 735 C CA . ARG A 1 92 ? -0.833 -5.738 15.509 1.00 90.31 92 ARG A CA 1
ATOM 736 C C . ARG A 1 92 ? -1.489 -7.072 15.153 1.00 90.31 92 ARG A C 1
ATOM 738 O O . ARG A 1 92 ? -2.022 -7.212 14.056 1.00 90.31 92 ARG A O 1
ATOM 745 N N . GLU A 1 93 ? -1.481 -8.043 16.064 1.00 89.00 93 GLU A N 1
ATOM 746 C CA . GLU A 1 93 ? -2.164 -9.329 15.868 1.00 89.00 93 GLU A CA 1
ATOM 747 C C . GLU A 1 93 ? -3.683 -9.145 15.738 1.00 89.00 93 GLU A C 1
ATOM 749 O O . GLU A 1 93 ? -4.283 -9.703 14.817 1.00 89.00 93 GLU A O 1
ATOM 754 N N . ALA A 1 94 ? -4.283 -8.290 16.571 1.00 87.44 94 ALA A N 1
ATOM 755 C CA . ALA A 1 94 ? -5.690 -7.919 16.460 1.00 87.44 94 ALA A CA 1
ATOM 756 C C . ALA A 1 94 ? -5.997 -7.242 15.113 1.00 87.44 94 ALA A C 1
ATOM 758 O O . ALA A 1 94 ? -6.939 -7.642 14.430 1.00 87.44 94 ALA A O 1
ATOM 759 N N . LEU A 1 95 ? -5.162 -6.291 14.674 1.00 89.94 95 LEU A N 1
ATOM 760 C CA . LEU A 1 95 ? -5.313 -5.629 13.375 1.00 89.94 95 LEU A CA 1
ATOM 761 C C . LEU A 1 95 ? -5.300 -6.636 12.216 1.00 89.94 95 LEU A C 1
ATOM 763 O O . LEU A 1 95 ? -6.135 -6.548 11.319 1.00 89.94 95 LEU A O 1
ATOM 767 N N . ARG A 1 96 ? -4.393 -7.620 12.231 1.00 87.56 96 ARG A N 1
ATOM 768 C CA . ARG A 1 96 ? -4.363 -8.677 11.203 1.00 87.56 96 ARG A CA 1
ATOM 769 C C . ARG A 1 96 ? -5.663 -9.479 11.171 1.00 87.56 96 ARG A C 1
ATOM 771 O O . ARG A 1 96 ? -6.135 -9.791 10.083 1.00 87.56 96 ARG A O 1
ATOM 778 N N . GLY A 1 97 ? -6.232 -9.792 12.336 1.00 87.44 97 GLY A N 1
ATOM 779 C CA . GLY A 1 97 ? -7.527 -10.466 12.438 1.00 87.44 97 GLY A CA 1
ATOM 780 C C . GLY A 1 97 ? -8.663 -9.632 11.844 1.00 87.44 97 GLY A C 1
ATOM 781 O O . GLY A 1 97 ? -9.450 -10.142 11.054 1.00 87.44 97 GLY A O 1
ATOM 782 N N . VAL A 1 98 ? -8.694 -8.333 12.147 1.00 89.12 98 VAL A N 1
ATOM 783 C CA . VAL A 1 98 ? -9.697 -7.389 11.623 1.00 89.12 98 VAL A CA 1
ATOM 784 C C . VAL A 1 98 ? -9.611 -7.244 10.096 1.00 89.12 98 VAL A C 1
ATOM 786 O O . VAL A 1 98 ? -10.630 -7.143 9.418 1.00 89.12 98 VAL A O 1
ATOM 789 N N . LEU A 1 99 ? -8.403 -7.279 9.529 1.00 87.12 99 LEU A N 1
ATOM 790 C CA . LEU A 1 99 ? -8.184 -7.183 8.081 1.00 87.12 99 LEU A CA 1
ATOM 791 C C . LEU A 1 99 ? -8.521 -8.472 7.310 1.00 87.12 99 LEU A C 1
ATOM 793 O O . LEU A 1 99 ? -8.657 -8.428 6.082 1.00 87.12 99 LEU A O 1
ATOM 797 N N . ALA A 1 100 ? -8.638 -9.611 8.000 1.00 85.50 100 ALA A N 1
ATOM 798 C CA . ALA A 1 100 ? -8.805 -10.939 7.413 1.00 85.50 100 ALA A CA 1
ATOM 799 C C . ALA A 1 100 ? -10.257 -11.225 6.981 1.00 85.50 100 ALA A C 1
ATOM 801 O O . ALA A 1 100 ? -10.894 -12.178 7.433 1.00 85.50 100 ALA A O 1
ATOM 802 N N . ILE A 1 101 ? -10.784 -10.404 6.072 1.00 89.81 101 ILE A N 1
ATOM 803 C CA . ILE A 1 101 ? -12.053 -10.680 5.395 1.00 89.81 101 ILE A CA 1
ATOM 804 C C . ILE A 1 101 ? -11.749 -11.559 4.178 1.00 89.81 101 ILE A C 1
ATOM 806 O O . ILE A 1 101 ? -11.052 -11.162 3.243 1.00 89.81 101 ILE A O 1
ATOM 810 N N . GLU A 1 102 ? -12.220 -12.800 4.228 1.00 88.12 102 GLU A N 1
ATOM 811 C CA . GLU A 1 102 ? -12.126 -13.732 3.107 1.00 88.12 102 GLU A CA 1
ATOM 812 C C . GLU A 1 102 ? -13.274 -13.473 2.134 1.00 88.12 102 GLU A C 1
ATOM 814 O O . GLU A 1 102 ? -14.427 -13.370 2.550 1.00 88.12 102 GLU A O 1
ATOM 819 N N . LEU A 1 103 ? -12.935 -13.369 0.850 1.00 89.38 103 LEU A N 1
ATOM 820 C CA . LEU A 1 103 ? -13.912 -13.264 -0.228 1.00 89.38 103 LEU A CA 1
ATOM 821 C C . LEU A 1 103 ? -14.253 -14.671 -0.755 1.00 89.38 103 LEU A C 1
ATOM 823 O O . LEU A 1 103 ? -13.356 -15.525 -0.790 1.00 89.38 103 LEU A O 1
ATOM 827 N N . PRO A 1 104 ? -15.504 -14.913 -1.185 1.00 87.06 104 PRO A N 1
ATOM 828 C CA . PRO A 1 104 ? -15.920 -16.150 -1.837 1.00 87.06 104 PRO A CA 1
ATOM 829 C C . PRO A 1 104 ? -15.024 -16.526 -3.019 1.00 87.06 104 PRO A C 1
ATOM 831 O O . PRO A 1 104 ? -14.460 -15.665 -3.702 1.00 87.06 104 PRO A O 1
ATOM 834 N N . LYS A 1 105 ? -14.885 -17.835 -3.247 1.00 82.81 105 LYS A N 1
ATOM 835 C CA . LYS A 1 105 ? -14.122 -18.378 -4.382 1.00 82.81 105 LYS A CA 1
ATOM 836 C C . LYS A 1 105 ? -15.002 -18.647 -5.597 1.00 82.81 105 LYS A C 1
ATOM 838 O O . LYS A 1 105 ? -14.451 -18.812 -6.685 1.00 82.81 105 LYS A O 1
ATOM 843 N N . GLU A 1 106 ? -16.319 -18.751 -5.415 1.00 83.38 106 GLU A N 1
ATOM 844 C CA . GLU A 1 106 ? -17.251 -18.876 -6.530 1.00 83.38 106 GLU A CA 1
ATOM 845 C C . GLU A 1 106 ? -17.239 -17.623 -7.415 1.00 83.38 106 GLU A C 1
ATOM 847 O O . GLU A 1 106 ? -16.766 -16.550 -7.031 1.00 83.38 106 GLU A O 1
ATOM 852 N N . ASP A 1 107 ? -17.772 -17.769 -8.629 1.00 81.31 107 ASP A N 1
ATOM 853 C CA . ASP A 1 107 ? -18.051 -16.626 -9.494 1.00 81.31 107 ASP A CA 1
ATOM 854 C C . ASP A 1 107 ? -18.962 -15.645 -8.744 1.00 81.31 107 ASP A C 1
ATOM 856 O O . ASP A 1 107 ? -19.986 -16.039 -8.187 1.00 81.31 107 ASP A O 1
ATOM 860 N N . PHE A 1 108 ? -18.602 -14.361 -8.753 1.00 85.50 108 PHE A N 1
ATOM 861 C CA . PHE A 1 108 ? -19.350 -13.286 -8.105 1.00 85.50 108 PHE A CA 1
ATOM 862 C C . PHE A 1 108 ? -20.848 -13.298 -8.451 1.00 85.50 108 PHE A C 1
ATOM 864 O O . PHE A 1 108 ? -21.680 -12.943 -7.619 1.00 85.50 108 PHE A O 1
ATOM 871 N N . LYS A 1 109 ? -21.208 -13.733 -9.667 1.00 86.00 109 LYS A N 1
ATOM 872 C CA . LYS A 1 109 ? -22.609 -13.835 -10.112 1.00 86.00 109 LYS A CA 1
ATOM 873 C C . LYS A 1 109 ? -23.412 -14.934 -9.412 1.00 86.00 109 LYS A C 1
ATOM 875 O O . LYS A 1 109 ? -24.636 -14.906 -9.479 1.00 86.00 109 LYS A O 1
ATOM 880 N N . LEU A 1 110 ? -22.737 -15.908 -8.806 1.00 88.00 110 LEU A N 1
ATOM 881 C CA . LEU A 1 110 ? -23.347 -17.028 -8.086 1.00 88.00 110 LEU A CA 1
ATOM 882 C C . LEU A 1 110 ? -23.484 -16.752 -6.585 1.00 88.00 110 LEU A C 1
ATOM 884 O O . LEU A 1 110 ? -24.201 -17.484 -5.909 1.00 88.00 110 LEU A O 1
ATOM 888 N N . VAL A 1 111 ? -22.819 -15.711 -6.079 1.00 89.75 111 VAL A N 1
ATOM 889 C CA . VAL A 1 111 ? -22.891 -15.314 -4.672 1.00 89.75 111 VAL A CA 1
ATOM 890 C C . VAL A 1 111 ? -24.212 -14.604 -4.409 1.00 89.75 111 VAL A C 1
ATOM 892 O O . VAL A 1 111 ? -24.596 -13.689 -5.145 1.00 89.75 111 VAL A O 1
ATOM 895 N N . THR A 1 112 ? -24.907 -15.034 -3.361 1.00 91.88 112 THR A N 1
ATOM 896 C CA . THR A 1 112 ? -26.219 -14.486 -3.003 1.00 91.88 112 THR A CA 1
ATOM 897 C C . THR A 1 112 ? -26.098 -13.056 -2.471 1.00 91.88 112 THR A C 1
ATOM 899 O O . THR A 1 112 ? -25.067 -12.677 -1.921 1.00 91.88 112 THR A O 1
ATOM 902 N N . GLU A 1 113 ? -27.157 -12.249 -2.595 1.00 92.31 113 GLU A N 1
ATOM 903 C CA . GLU A 1 113 ? -27.158 -10.897 -2.005 1.00 92.31 113 GLU A CA 1
ATOM 904 C C . GLU A 1 113 ? -26.991 -10.947 -0.478 1.00 92.31 113 GLU A C 1
ATOM 906 O O . GLU A 1 113 ? -26.224 -10.167 0.066 1.00 92.31 113 GLU A O 1
ATOM 911 N N . SER A 1 114 ? -27.571 -11.947 0.199 1.00 93.19 114 SER A N 1
ATOM 912 C CA . SER A 1 114 ? -27.384 -12.143 1.647 1.00 93.19 114 SER A CA 1
ATOM 913 C C . SER A 1 114 ? -25.914 -12.343 2.033 1.00 93.19 114 SER A C 1
ATOM 915 O O . SER A 1 114 ? -25.457 -11.786 3.024 1.00 93.19 114 SER A O 1
ATOM 917 N N . GLU A 1 115 ? -25.151 -13.123 1.263 1.00 92.31 115 GLU A N 1
ATOM 918 C CA . GLU A 1 115 ? -23.715 -13.309 1.521 1.00 92.31 115 GLU A CA 1
ATOM 919 C C . GLU A 1 115 ? -22.910 -12.032 1.241 1.00 92.31 115 GLU A C 1
ATOM 921 O O . GLU A 1 115 ? -21.915 -11.765 1.919 1.00 92.31 115 GLU A O 1
ATOM 926 N N . LYS A 1 116 ? -23.321 -11.225 0.253 1.00 93.12 116 LYS A N 1
ATOM 927 C CA . LYS A 1 116 ? -22.702 -9.916 -0.013 1.00 93.12 116 LYS A CA 1
ATOM 928 C C . LYS A 1 116 ? -22.961 -8.947 1.138 1.00 93.12 116 LYS A C 1
ATOM 930 O O . LYS A 1 116 ? -22.005 -8.324 1.599 1.00 93.12 116 LYS A O 1
ATOM 935 N N . ASP A 1 117 ? -24.193 -8.899 1.640 1.00 95.12 117 ASP A N 1
ATOM 936 C CA . ASP A 1 117 ? -24.587 -8.084 2.792 1.00 95.12 117 ASP A CA 1
ATOM 937 C C . ASP A 1 117 ? -23.785 -8.477 4.046 1.00 95.12 117 ASP A C 1
ATOM 939 O O . ASP A 1 117 ? -23.271 -7.616 4.757 1.00 95.12 117 ASP A O 1
ATOM 943 N N . GLU A 1 118 ? -23.580 -9.776 4.293 1.00 95.06 118 GLU A N 1
ATOM 944 C CA . GLU A 1 118 ? -22.740 -10.254 5.403 1.00 95.06 118 GLU A CA 1
ATOM 945 C C . GLU A 1 118 ? -21.271 -9.811 5.271 1.00 95.06 118 GLU A C 1
ATOM 947 O O . GLU A 1 118 ? -20.610 -9.479 6.262 1.00 95.06 118 GLU A O 1
ATOM 952 N N . ILE A 1 119 ? -20.722 -9.810 4.052 1.00 95.00 119 ILE A N 1
ATOM 953 C CA . ILE A 1 119 ? -19.352 -9.347 3.787 1.00 95.00 119 ILE A CA 1
ATOM 954 C C . ILE A 1 119 ? -19.243 -7.833 3.984 1.00 95.00 119 ILE A C 1
ATOM 956 O O . ILE A 1 119 ? -18.254 -7.368 4.561 1.00 95.00 119 ILE A O 1
ATOM 960 N N . GLU A 1 120 ? -20.242 -7.076 3.532 1.00 95.88 120 GLU A N 1
ATOM 961 C CA . GLU A 1 120 ? -20.328 -5.634 3.751 1.00 95.88 120 GLU A CA 1
ATOM 962 C C . GLU A 1 120 ? -20.419 -5.311 5.248 1.00 95.88 120 GLU A C 1
ATOM 964 O O . GLU A 1 120 ? -19.589 -4.557 5.757 1.00 95.88 120 GLU A O 1
ATOM 969 N N . GLU A 1 121 ? -21.300 -5.977 5.997 1.00 95.94 121 GLU A N 1
ATOM 970 C CA . GLU A 1 121 ? -21.440 -5.781 7.444 1.00 95.94 121 GLU A CA 1
ATOM 971 C C . GLU A 1 121 ? -20.130 -6.098 8.192 1.00 95.94 121 GLU A C 1
ATOM 973 O O . GLU A 1 121 ? -19.712 -5.378 9.106 1.00 95.94 121 GLU A O 1
ATOM 978 N N . ARG A 1 122 ? -19.423 -7.167 7.796 1.00 95.25 122 ARG A N 1
ATOM 979 C CA . ARG A 1 122 ? -18.100 -7.499 8.355 1.00 95.25 122 ARG A CA 1
ATOM 980 C C . ARG A 1 122 ? -17.070 -6.410 8.076 1.00 95.25 122 ARG A C 1
ATOM 982 O O . ARG A 1 122 ? -16.266 -6.109 8.960 1.00 95.25 122 ARG A O 1
ATOM 989 N N . MET A 1 123 ? -17.075 -5.837 6.872 1.00 95.56 123 MET A N 1
ATOM 990 C CA . MET A 1 123 ? -16.204 -4.717 6.516 1.00 95.56 123 MET A CA 1
ATOM 991 C C . MET A 1 123 ? -16.521 -3.488 7.368 1.00 95.56 123 MET A C 1
ATOM 993 O O . MET A 1 123 ? -15.604 -2.908 7.944 1.00 95.56 123 MET A O 1
ATOM 997 N N . GLU A 1 124 ? -17.790 -3.118 7.514 1.00 95.00 124 GLU A N 1
ATOM 998 C CA . GLU A 1 124 ? -18.199 -1.968 8.325 1.00 95.00 124 GLU A CA 1
ATOM 999 C C . GLU A 1 124 ? -17.804 -2.128 9.798 1.00 95.00 124 GLU A C 1
ATOM 1001 O O . GLU A 1 124 ? -17.212 -1.220 10.390 1.00 95.00 124 GLU A O 1
ATOM 1006 N N . LYS A 1 125 ? -18.035 -3.311 10.383 1.00 95.00 125 LYS A N 1
ATOM 1007 C CA . LYS A 1 125 ? -17.586 -3.637 11.749 1.00 95.00 125 LYS A CA 1
ATOM 1008 C C . LYS A 1 125 ? -16.067 -3.529 11.884 1.00 95.00 125 LYS A C 1
ATOM 1010 O O . LYS A 1 125 ? -15.568 -3.008 12.882 1.00 95.00 125 LYS A O 1
ATOM 1015 N N . ALA A 1 126 ? -15.324 -3.989 10.878 1.00 94.69 126 ALA A N 1
ATOM 1016 C CA . ALA A 1 126 ? -13.872 -3.883 10.856 1.00 94.69 126 ALA A CA 1
ATOM 1017 C C . ALA A 1 126 ? -13.402 -2.416 10.796 1.00 94.69 126 ALA A C 1
ATOM 1019 O O . ALA A 1 126 ? -12.480 -2.032 11.516 1.00 94.69 126 ALA A O 1
ATOM 1020 N N . GLU A 1 127 ? -14.059 -1.563 10.006 1.00 94.69 127 GLU A N 1
ATOM 1021 C CA . GLU A 1 127 ? -13.752 -0.129 9.941 1.00 94.69 127 GLU A CA 1
ATOM 1022 C C . GLU A 1 127 ? -14.058 0.613 11.243 1.00 94.69 127 GLU A C 1
ATOM 1024 O O . GLU A 1 127 ? -13.286 1.493 11.645 1.00 94.69 127 GLU A O 1
ATOM 1029 N N . GLN A 1 128 ? -15.144 0.241 11.921 1.00 94.56 128 GLN A N 1
ATOM 1030 C CA . GLN A 1 128 ? -15.485 0.765 13.243 1.00 94.56 128 GLN A CA 1
ATOM 1031 C C . GLN A 1 128 ? -14.443 0.358 14.289 1.00 94.56 128 GLN A C 1
ATOM 1033 O O . GLN A 1 128 ? -13.949 1.219 15.018 1.00 94.56 128 GLN A O 1
ATOM 1038 N N . ALA A 1 129 ? -14.039 -0.917 14.316 1.00 93.81 129 ALA A N 1
ATOM 1039 C CA . ALA A 1 129 ? -13.004 -1.410 15.225 1.00 93.81 129 ALA A CA 1
ATOM 1040 C C . ALA A 1 129 ? -11.659 -0.691 15.017 1.00 93.81 129 ALA A C 1
ATOM 1042 O O . ALA A 1 129 ? -10.970 -0.359 15.981 1.00 93.81 129 ALA A O 1
ATOM 1043 N N . ILE A 1 130 ? -11.296 -0.387 13.767 1.00 94.75 130 ILE A N 1
ATOM 1044 C CA . ILE A 1 130 ? -10.090 0.396 13.461 1.00 94.75 130 ILE A CA 1
ATOM 1045 C C . ILE A 1 130 ? -10.236 1.843 13.933 1.00 94.75 130 ILE A C 1
ATOM 1047 O O . ILE A 1 130 ? -9.279 2.397 14.463 1.00 94.75 130 ILE A O 1
ATOM 1051 N N . GLY A 1 131 ? -11.417 2.451 13.792 1.00 95.00 131 GLY A N 1
ATOM 1052 C CA . GLY A 1 131 ? -11.692 3.778 14.351 1.00 95.00 131 GLY A CA 1
ATOM 1053 C C . GLY A 1 131 ? -11.521 3.826 15.872 1.00 95.00 131 GLY A C 1
ATOM 1054 O O . GLY A 1 131 ? -10.853 4.718 16.385 1.00 95.00 131 GLY A O 1
ATOM 1055 N N . GLN A 1 132 ? -12.051 2.827 16.579 1.00 94.56 132 GLN A N 1
ATOM 1056 C CA . GLN A 1 132 ? -11.884 2.696 18.030 1.00 94.56 132 GLN A CA 1
ATOM 1057 C C . GLN A 1 132 ? -10.419 2.483 18.420 1.00 94.56 132 GLN A C 1
ATOM 1059 O O . GLN A 1 132 ? -9.947 3.067 19.393 1.00 94.56 132 GLN A O 1
ATOM 1064 N N . LEU A 1 133 ? -9.681 1.681 17.646 1.00 93.44 133 LEU A N 1
ATOM 1065 C CA . LEU A 1 133 ? -8.250 1.502 17.857 1.00 93.44 133 LEU A CA 1
ATOM 1066 C C . LEU A 1 133 ? -7.500 2.828 17.701 1.00 93.44 133 LEU A C 1
ATOM 1068 O O . LEU A 1 133 ? -6.683 3.145 18.552 1.00 93.44 133 LEU A O 1
ATOM 1072 N N . ILE A 1 134 ? -7.783 3.612 16.660 1.00 95.06 134 ILE A N 1
ATOM 1073 C CA . ILE A 1 134 ? -7.137 4.915 16.441 1.00 95.06 134 ILE A CA 1
ATOM 1074 C C . ILE A 1 134 ? -7.358 5.835 17.643 1.00 95.06 134 ILE A C 1
ATOM 1076 O O . ILE A 1 134 ? -6.380 6.327 18.200 1.00 95.06 134 ILE A O 1
ATOM 1080 N N . GLN A 1 135 ? -8.604 5.965 18.107 1.00 95.62 135 GLN A N 1
ATOM 1081 C CA . GLN A 1 135 ? -8.927 6.759 19.295 1.00 95.62 135 GLN A CA 1
ATOM 1082 C C . GLN A 1 135 ? -8.158 6.270 20.534 1.00 95.62 135 GLN A C 1
ATOM 1084 O O . GLN A 1 135 ? -7.569 7.064 21.263 1.00 95.62 135 GLN A O 1
ATOM 1089 N N . HIS A 1 136 ? -8.098 4.954 20.752 1.00 93.31 136 HIS A N 1
ATOM 1090 C CA . HIS A 1 136 ? -7.349 4.382 21.869 1.00 93.31 136 HIS A CA 1
ATOM 1091 C C . HIS A 1 136 ? -5.850 4.717 21.818 1.00 93.31 136 HIS A C 1
ATOM 1093 O O . HIS A 1 136 ? -5.218 4.900 22.857 1.00 93.31 136 HIS A O 1
ATOM 1099 N N . LEU A 1 137 ? -5.259 4.785 20.622 1.00 93.62 137 LEU A N 1
ATOM 1100 C CA . LEU A 1 137 ? -3.854 5.160 20.459 1.00 93.62 137 LEU A CA 1
ATOM 1101 C C . LEU A 1 137 ? -3.613 6.633 20.767 1.00 93.62 137 LEU A C 1
ATOM 1103 O O . LEU A 1 137 ? -2.623 6.945 21.424 1.00 93.62 137 LEU A O 1
ATOM 1107 N N . GLU A 1 138 ? -4.522 7.512 20.349 1.00 94.81 138 GLU A N 1
ATOM 1108 C CA . GLU A 1 138 ? -4.470 8.941 20.676 1.00 94.81 138 GLU A CA 1
ATOM 1109 C C . GLU A 1 138 ? -4.552 9.165 22.193 1.00 94.81 138 GLU A C 1
ATOM 1111 O O . GLU A 1 138 ? -3.729 9.885 22.750 1.00 94.81 138 GLU A O 1
ATOM 1116 N N . GLU A 1 139 ? -5.459 8.469 22.885 1.00 95.75 139 GLU A N 1
ATOM 1117 C CA . GLU A 1 139 ? -5.607 8.525 24.351 1.00 95.75 139 GLU A CA 1
ATOM 1118 C C . GLU A 1 139 ? -4.378 8.008 25.123 1.00 95.75 139 GLU A C 1
ATOM 1120 O O . GLU A 1 139 ? -4.222 8.283 26.315 1.00 95.75 139 GLU A O 1
ATOM 1125 N N . LYS A 1 140 ? -3.519 7.222 24.468 1.00 93.19 140 LYS A N 1
ATOM 1126 C CA . LYS A 1 140 ? -2.289 6.647 25.032 1.00 93.19 140 LYS A CA 1
ATOM 1127 C C . LYS A 1 140 ? -1.022 7.378 24.583 1.00 93.19 140 LYS A C 1
ATOM 1129 O O . LYS A 1 140 ? 0.070 6.856 24.802 1.00 93.19 140 LYS A O 1
ATOM 1134 N N . ASP A 1 141 ? -1.169 8.541 23.950 1.00 94.19 141 ASP A N 1
ATOM 1135 C CA . ASP A 1 141 ? -0.087 9.354 23.384 1.00 94.19 141 ASP A CA 1
ATOM 1136 C C . ASP A 1 141 ? 0.719 8.655 22.265 1.00 94.19 141 ASP A C 1
ATOM 1138 O O . ASP A 1 141 ? 1.800 9.110 21.881 1.00 94.19 141 ASP A O 1
ATOM 1142 N N . TYR A 1 142 ? 0.183 7.586 21.663 1.00 95.38 142 TYR A N 1
ATOM 1143 C CA . TYR A 1 142 ? 0.779 6.894 20.512 1.00 95.38 142 TYR A CA 1
ATOM 1144 C C . TYR A 1 142 ? 0.434 7.604 19.195 1.00 95.38 142 TYR A C 1
ATOM 1146 O O . TYR A 1 142 ? -0.247 7.072 18.311 1.00 95.38 142 TYR A O 1
ATOM 1154 N N . THR A 1 143 ? 0.891 8.852 19.086 1.00 94.38 143 THR A N 1
ATOM 1155 C CA . THR A 1 143 ? 0.500 9.790 18.025 1.00 94.38 143 THR A CA 1
ATOM 1156 C C . THR A 1 143 ? 0.944 9.327 16.635 1.00 94.38 143 THR A C 1
ATOM 1158 O O . THR A 1 143 ? 0.176 9.442 15.673 1.00 94.38 143 THR A O 1
ATOM 1161 N N . ALA A 1 144 ? 2.160 8.789 16.491 1.00 93.50 144 ALA A N 1
ATOM 1162 C CA . ALA A 1 144 ? 2.649 8.299 15.205 1.00 93.50 144 ALA A CA 1
ATOM 1163 C C . ALA A 1 144 ? 1.861 7.064 14.751 1.00 93.50 144 ALA A C 1
ATOM 1165 O O . ALA A 1 144 ? 1.490 6.972 13.577 1.00 93.50 144 ALA A O 1
ATOM 1166 N N . ALA A 1 145 ? 1.564 6.136 15.665 1.00 93.44 145 ALA A N 1
ATOM 1167 C CA . ALA A 1 145 ? 0.760 4.950 15.375 1.00 93.44 145 ALA A CA 1
ATOM 1168 C C . ALA A 1 145 ? -0.691 5.302 14.994 1.00 93.44 145 ALA A C 1
ATOM 1170 O O . ALA A 1 145 ? -1.196 4.787 13.991 1.00 93.44 145 ALA A O 1
ATOM 1171 N N . ALA A 1 146 ? -1.331 6.219 15.728 1.00 94.69 146 ALA A N 1
ATOM 1172 C CA . ALA A 1 146 ? -2.669 6.726 15.411 1.00 94.69 146 ALA A CA 1
ATOM 1173 C C . ALA A 1 146 ? -2.705 7.384 14.023 1.00 94.69 146 ALA A C 1
ATOM 1175 O O . ALA A 1 146 ? -3.483 6.988 13.154 1.00 94.69 146 ALA A O 1
ATOM 1176 N N . THR A 1 147 ? -1.776 8.312 13.772 1.00 93.25 147 THR A N 1
ATOM 1177 C CA . THR A 1 147 ? -1.646 9.014 12.486 1.00 93.25 147 THR A CA 1
ATOM 1178 C C . THR A 1 147 ? -1.408 8.039 11.333 1.00 93.25 147 THR A C 1
ATOM 1180 O O . THR A 1 147 ? -1.946 8.205 10.235 1.00 93.25 147 THR A O 1
ATOM 1183 N N . TYR A 1 148 ? -0.591 7.008 11.555 1.00 91.94 148 TYR A N 1
ATOM 1184 C CA . TYR A 1 148 ? -0.342 5.973 10.559 1.00 91.94 148 TYR A CA 1
ATOM 1185 C C . TYR A 1 148 ? -1.631 5.230 10.183 1.00 91.94 148 TYR A C 1
ATOM 1187 O O . TYR A 1 148 ? -1.935 5.096 8.991 1.00 91.94 148 TYR A O 1
ATOM 1195 N N . LEU A 1 149 ? -2.387 4.768 11.184 1.00 92.62 149 LEU A N 1
ATOM 1196 C CA . LEU A 1 149 ? -3.632 4.033 10.971 1.00 92.62 149 LEU A CA 1
ATOM 1197 C C . LEU A 1 149 ? -4.710 4.900 10.325 1.00 92.62 149 LEU A C 1
ATOM 1199 O O . LEU A 1 149 ? -5.339 4.436 9.377 1.00 92.62 149 LEU A O 1
ATOM 1203 N N . GLU A 1 150 ? -4.866 6.152 10.750 1.00 92.19 150 GLU A N 1
ATOM 1204 C CA . GLU A 1 150 ? -5.840 7.084 10.172 1.00 92.19 150 GLU A CA 1
ATOM 1205 C C . GLU A 1 150 ? -5.582 7.303 8.674 1.00 92.19 150 GLU A C 1
ATOM 1207 O O . GLU A 1 150 ? -6.471 7.144 7.835 1.00 92.19 150 GLU A O 1
ATOM 1212 N N . ASN A 1 151 ? -4.320 7.534 8.301 1.00 89.25 151 ASN A N 1
ATOM 1213 C CA . ASN A 1 151 ? -3.930 7.669 6.896 1.00 89.25 151 ASN A CA 1
ATOM 1214 C C . ASN A 1 151 ? -4.109 6.371 6.095 1.00 89.25 151 ASN A C 1
ATOM 1216 O O . ASN A 1 151 ? -4.330 6.404 4.883 1.00 89.25 151 ASN A O 1
ATOM 1220 N N . ALA A 1 152 ? -3.963 5.215 6.740 1.00 89.81 152 ALA A N 1
ATOM 1221 C CA . ALA A 1 152 ? -4.070 3.925 6.081 1.00 89.81 152 ALA A CA 1
ATOM 1222 C C . ALA A 1 152 ? -5.520 3.431 5.948 1.00 89.81 152 ALA A C 1
ATOM 1224 O O . ALA A 1 152 ? -5.813 2.735 4.973 1.00 89.81 152 ALA A O 1
ATOM 1225 N N . LYS A 1 153 ? -6.411 3.815 6.874 1.00 89.88 153 LYS A N 1
ATOM 1226 C CA . LYS A 1 153 ? -7.793 3.333 7.037 1.00 89.88 153 LYS A CA 1
ATOM 1227 C C . LYS A 1 153 ? -8.565 3.279 5.722 1.00 89.88 153 LYS A C 1
ATOM 1229 O O . LYS A 1 153 ? -9.069 2.224 5.347 1.00 89.88 153 LYS A O 1
ATOM 1234 N N . ARG A 1 154 ? -8.560 4.377 4.955 1.00 84.62 154 ARG A N 1
ATOM 1235 C CA . ARG A 1 154 ? -9.284 4.478 3.670 1.00 84.62 154 ARG A CA 1
ATOM 1236 C C . ARG A 1 154 ? -8.897 3.379 2.676 1.00 84.62 154 ARG A C 1
ATOM 1238 O O . ARG A 1 154 ? -9.753 2.853 1.970 1.00 84.62 154 ARG A O 1
ATOM 1245 N N . GLY A 1 155 ? -7.616 3.014 2.643 1.00 87.81 155 GLY A N 1
ATOM 1246 C CA . GLY A 1 155 ? -7.072 2.039 1.704 1.00 87.81 155 GLY A CA 1
ATOM 1247 C C . GLY A 1 155 ? -7.090 0.592 2.199 1.00 87.81 155 GLY A C 1
ATOM 1248 O O . GLY A 1 155 ? -6.636 -0.276 1.458 1.00 87.81 155 GLY A O 1
ATOM 1249 N N . MET A 1 156 ? -7.560 0.295 3.416 1.00 91.50 156 MET A N 1
ATOM 1250 C CA . MET A 1 156 ? -7.470 -1.062 3.980 1.00 91.50 156 MET A CA 1
ATOM 1251 C C . MET A 1 156 ? -8.455 -2.045 3.337 1.00 91.50 156 MET A C 1
ATOM 1253 O O . MET A 1 156 ? -8.089 -3.186 3.065 1.00 91.50 156 MET A O 1
ATOM 1257 N N . PHE A 1 157 ? -9.674 -1.603 3.022 1.00 92.19 157 PHE A N 1
ATOM 1258 C CA . PHE A 1 157 ? -10.745 -2.475 2.514 1.00 92.19 157 PHE A CA 1
ATOM 1259 C C . PHE A 1 157 ? -11.095 -2.243 1.042 1.00 92.19 157 PHE A C 1
ATOM 1261 O O . PHE A 1 157 ? -12.152 -2.661 0.579 1.00 92.19 157 PHE A O 1
ATOM 1268 N N . GLY A 1 158 ? -10.200 -1.613 0.270 1.00 89.81 158 GLY A N 1
ATOM 1269 C CA . GLY A 1 158 ? -10.419 -1.384 -1.164 1.00 89.81 158 GLY A CA 1
ATOM 1270 C C . GLY A 1 158 ? -10.763 -2.668 -1.932 1.00 89.81 158 GLY A C 1
ATOM 1271 O O . GLY A 1 158 ? -11.663 -2.661 -2.763 1.00 89.81 158 GLY A O 1
ATOM 1272 N N . TYR A 1 159 ? -10.115 -3.794 -1.607 1.00 88.81 159 TYR A N 1
ATOM 1273 C CA . TYR A 1 159 ? -10.403 -5.084 -2.244 1.00 88.81 159 TYR A CA 1
ATOM 1274 C C . TYR A 1 159 ? -11.834 -5.576 -1.990 1.00 88.81 159 TYR A C 1
ATOM 1276 O O . TYR A 1 159 ? -12.435 -6.124 -2.907 1.00 88.81 159 TYR A O 1
ATOM 1284 N N . VAL A 1 160 ? -12.382 -5.361 -0.786 1.00 91.75 160 VAL A N 1
ATOM 1285 C CA . VAL A 1 160 ? -13.757 -5.759 -0.448 1.00 91.75 160 VAL A CA 1
ATOM 1286 C C . VAL A 1 160 ? -14.743 -4.886 -1.206 1.00 91.75 160 VAL A C 1
ATOM 1288 O O . VAL A 1 160 ? -15.602 -5.408 -1.905 1.00 91.75 160 VAL A O 1
ATOM 1291 N N . ARG A 1 161 ? -14.563 -3.559 -1.160 1.00 91.56 161 ARG A N 1
ATOM 1292 C CA . ARG A 1 161 ? -15.438 -2.613 -1.869 1.00 91.56 161 ARG A CA 1
ATOM 1293 C C . ARG A 1 161 ? -15.495 -2.883 -3.367 1.00 91.56 161 ARG A C 1
ATOM 1295 O O . ARG A 1 161 ? -16.570 -2.866 -3.952 1.00 91.56 161 ARG A O 1
ATOM 1302 N N . ARG A 1 162 ? -14.351 -3.163 -3.994 1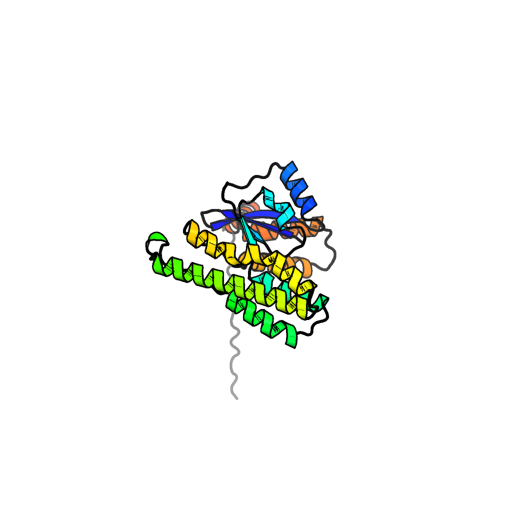.00 88.44 162 ARG A N 1
ATOM 1303 C CA . ARG A 1 162 ? -14.306 -3.501 -5.424 1.00 88.44 162 ARG A CA 1
ATOM 1304 C C . ARG A 1 162 ? -14.965 -4.825 -5.739 1.00 88.44 162 ARG A C 1
ATOM 1306 O O . ARG A 1 162 ? -15.620 -4.943 -6.773 1.00 88.44 162 ARG A O 1
ATOM 1313 N N . TRP A 1 163 ? -14.783 -5.810 -4.870 1.00 91.25 163 TRP A N 1
ATOM 1314 C CA . TRP A 1 163 ? -15.448 -7.086 -5.035 1.00 91.25 163 TRP A CA 1
ATOM 1315 C C . TRP A 1 163 ? -16.968 -6.923 -4.911 1.00 91.25 163 TRP A C 1
ATOM 1317 O O . TRP A 1 163 ? -17.669 -7.346 -5.817 1.00 91.25 163 TRP A O 1
ATOM 1327 N N . LEU A 1 164 ? -17.473 -6.200 -3.906 1.00 91.06 164 LEU A N 1
ATOM 1328 C CA . LEU A 1 164 ? -18.906 -5.903 -3.763 1.00 91.06 164 LEU A CA 1
ATOM 1329 C C . LEU A 1 164 ? -19.464 -5.105 -4.954 1.00 91.06 164 LEU A C 1
ATOM 1331 O O . LEU A 1 164 ? -20.547 -5.399 -5.449 1.00 91.06 164 LEU A O 1
ATOM 1335 N N . LYS A 1 165 ? -18.713 -4.117 -5.451 1.00 88.62 165 LYS A N 1
ATOM 1336 C CA . LYS A 1 165 ? -19.173 -3.214 -6.516 1.00 88.62 165 LYS A CA 1
ATOM 1337 C C . LYS A 1 165 ? -19.118 -3.827 -7.919 1.00 88.62 165 LYS A C 1
ATOM 1339 O O . LYS A 1 165 ? -19.974 -3.529 -8.748 1.00 88.62 165 LYS A O 1
ATOM 1344 N N . TRP A 1 166 ? -18.094 -4.629 -8.214 1.00 84.69 166 TRP A N 1
ATOM 1345 C CA . TRP A 1 166 ? -17.789 -5.080 -9.580 1.00 84.69 166 TRP A CA 1
ATOM 1346 C C . TRP A 1 166 ? -17.461 -6.573 -9.703 1.00 84.69 166 TRP A C 1
ATOM 1348 O O . TRP A 1 166 ? -17.229 -7.049 -10.812 1.00 84.69 166 TRP A O 1
ATOM 1358 N N . GLY A 1 167 ? -17.377 -7.312 -8.596 1.00 83.31 167 GLY A N 1
ATOM 1359 C CA . GLY A 1 167 ? -16.921 -8.705 -8.584 1.00 83.31 167 GLY A CA 1
ATOM 1360 C C . GLY A 1 167 ? -15.428 -8.886 -8.866 1.00 83.31 167 GLY A C 1
ATOM 1361 O O . GLY A 1 167 ? -14.975 -10.000 -9.123 1.00 83.31 167 GLY A O 1
ATOM 1362 N N . ILE A 1 168 ? -14.637 -7.808 -8.836 1.00 79.44 168 ILE A N 1
ATOM 1363 C CA . ILE A 1 168 ? -13.213 -7.847 -9.191 1.00 79.44 168 ILE A CA 1
ATOM 1364 C C . ILE A 1 168 ? -12.384 -8.305 -7.989 1.00 79.44 168 ILE A C 1
ATOM 1366 O O . ILE A 1 168 ? -12.229 -7.582 -7.002 1.00 79.44 168 ILE A O 1
ATOM 1370 N N . VAL A 1 169 ? -11.768 -9.484 -8.099 1.00 79.69 169 VAL A N 1
ATOM 1371 C CA . VAL A 1 169 ? -10.821 -9.986 -7.095 1.00 79.69 169 VAL A CA 1
ATOM 1372 C C . VAL A 1 169 ? -9.498 -9.231 -7.212 1.00 79.69 169 VAL A C 1
ATOM 1374 O O . VAL A 1 169 ? -8.797 -9.312 -8.217 1.00 79.69 169 VAL A O 1
ATOM 1377 N N . SER A 1 170 ? -9.136 -8.503 -6.155 1.00 75.31 170 SER A N 1
ATOM 1378 C CA . SER A 1 170 ? -7.860 -7.787 -6.061 1.00 75.31 170 SER A CA 1
ATOM 1379 C C . SER A 1 170 ? -6.930 -8.430 -5.027 1.00 75.31 170 SER A C 1
ATOM 1381 O O . SER A 1 170 ? -7.390 -8.799 -3.945 1.00 75.31 170 SER A O 1
ATOM 1383 N N . PRO A 1 171 ? -5.612 -8.504 -5.277 1.00 75.31 171 PRO A N 1
ATOM 1384 C CA . PRO A 1 171 ? -4.660 -8.964 -4.271 1.00 75.31 171 PRO A CA 1
ATOM 1385 C C . PRO A 1 171 ? -4.686 -8.080 -3.015 1.00 75.31 171 PRO A C 1
ATOM 1387 O O . PRO A 1 171 ? -4.607 -6.858 -3.112 1.00 75.31 171 PRO A O 1
ATOM 1390 N N . ARG A 1 172 ? -4.737 -8.688 -1.821 1.00 78.19 172 ARG A N 1
ATOM 1391 C CA . ARG A 1 172 ? -4.626 -7.986 -0.520 1.00 78.19 172 ARG A CA 1
ATOM 1392 C C . ARG A 1 172 ? -3.206 -7.490 -0.228 1.00 78.19 172 ARG A C 1
ATOM 1394 O O . ARG A 1 172 ? -3.000 -6.457 0.411 1.00 78.19 172 ARG A O 1
ATOM 1401 N N . ALA A 1 173 ? -2.217 -8.236 -0.713 1.00 70.06 173 ALA A N 1
ATOM 1402 C CA . ALA A 1 173 ? -0.805 -7.979 -0.486 1.00 70.06 173 ALA A CA 1
ATOM 1403 C C . ALA A 1 173 ? -0.006 -8.054 -1.789 1.00 70.06 173 ALA A C 1
ATOM 1405 O O . ALA A 1 173 ? -0.352 -8.780 -2.721 1.00 70.06 173 ALA A O 1
ATOM 1406 N N . SER A 1 174 ? 1.118 -7.346 -1.818 1.00 69.56 174 SER A N 1
ATOM 1407 C CA . SER A 1 174 ? 2.060 -7.323 -2.931 1.00 69.56 174 SER A CA 1
ATOM 1408 C C . SER A 1 174 ? 3.151 -8.398 -2.770 1.00 69.56 174 SER A C 1
ATOM 1410 O O . SER A 1 174 ? 4.332 -8.152 -2.994 1.00 69.56 174 SER A O 1
ATOM 1412 N N . SER A 1 175 ? 2.773 -9.631 -2.415 1.00 71.44 175 SER A N 1
ATOM 1413 C CA . SER A 1 175 ? 3.714 -10.741 -2.144 1.00 71.44 175 SER A CA 1
ATOM 1414 C C . SER A 1 175 ? 4.652 -11.054 -3.323 1.00 71.44 175 SER A C 1
ATOM 1416 O O . SER A 1 175 ? 5.819 -11.418 -3.148 1.00 71.44 175 SER A O 1
ATOM 1418 N N . MET A 1 176 ? 4.162 -10.861 -4.549 1.00 75.12 176 MET A N 1
ATOM 1419 C CA . MET A 1 176 ? 4.960 -10.898 -5.772 1.00 75.12 176 MET A CA 1
ATOM 1420 C C . MET A 1 176 ? 6.078 -9.840 -5.748 1.00 75.12 176 MET A C 1
ATOM 1422 O O . MET A 1 176 ? 7.246 -10.174 -5.958 1.00 75.12 176 MET A O 1
ATOM 1426 N N . ILE A 1 177 ? 5.738 -8.585 -5.433 1.00 75.31 177 ILE A N 1
ATOM 1427 C CA . ILE A 1 177 ? 6.700 -7.485 -5.271 1.00 75.31 177 ILE A CA 1
ATOM 1428 C C . ILE A 1 177 ? 7.703 -7.799 -4.175 1.00 75.31 177 ILE A C 1
ATOM 1430 O O . ILE A 1 177 ? 8.888 -7.559 -4.366 1.00 75.31 177 ILE A O 1
ATOM 1434 N N . GLU A 1 178 ? 7.287 -8.379 -3.054 1.00 77.69 178 GLU A N 1
ATOM 1435 C CA . GLU A 1 178 ? 8.223 -8.741 -1.988 1.00 77.69 178 GLU A CA 1
ATOM 1436 C C . GLU A 1 178 ? 9.278 -9.740 -2.459 1.00 77.69 178 GLU A C 1
ATOM 1438 O O . GLU A 1 178 ? 10.452 -9.620 -2.102 1.00 77.69 178 GLU A O 1
ATOM 1443 N N . ARG A 1 179 ? 8.892 -10.717 -3.289 1.00 82.31 179 ARG A N 1
ATOM 1444 C CA . ARG A 1 179 ? 9.839 -11.669 -3.883 1.00 82.31 179 ARG A CA 1
ATOM 1445 C C . ARG A 1 179 ? 10.853 -10.948 -4.770 1.00 82.31 179 ARG A C 1
ATOM 1447 O O . ARG A 1 179 ? 12.050 -11.219 -4.660 1.00 82.31 179 ARG A O 1
ATOM 1454 N N . VAL A 1 180 ? 10.385 -10.001 -5.585 1.00 82.62 180 VAL A N 1
ATOM 1455 C CA . VAL A 1 180 ? 11.238 -9.147 -6.424 1.00 82.62 180 VAL A CA 1
ATOM 1456 C C . VAL A 1 180 ? 12.164 -8.288 -5.566 1.00 82.62 180 VAL A C 1
ATOM 1458 O O . VAL A 1 180 ? 13.376 -8.314 -5.758 1.00 82.62 180 VAL A O 1
ATOM 1461 N N . MET A 1 181 ? 11.629 -7.586 -4.568 1.00 83.94 181 MET A N 1
ATOM 1462 C CA . MET A 1 181 ? 12.382 -6.714 -3.665 1.00 83.94 181 MET A CA 1
ATOM 1463 C C . MET A 1 181 ? 13.424 -7.482 -2.857 1.00 83.94 181 MET A C 1
ATOM 1465 O O . MET A 1 181 ? 14.539 -6.997 -2.663 1.00 83.94 181 MET A O 1
ATOM 1469 N N . ARG A 1 182 ? 13.110 -8.709 -2.433 1.00 86.19 182 ARG A N 1
ATOM 1470 C CA . ARG A 1 182 ? 14.057 -9.603 -1.758 1.00 86.19 182 ARG A CA 1
ATOM 1471 C C . ARG A 1 182 ? 15.214 -9.983 -2.672 1.00 86.19 182 ARG A C 1
ATOM 1473 O O . ARG A 1 182 ? 16.360 -9.987 -2.225 1.00 86.19 182 ARG A O 1
ATOM 1480 N N . GLU A 1 183 ? 14.934 -10.289 -3.935 1.00 86.69 183 GLU A N 1
ATOM 1481 C CA . GLU A 1 183 ? 15.974 -10.607 -4.912 1.00 86.69 183 GLU A CA 1
ATOM 1482 C C . GLU A 1 183 ? 16.821 -9.374 -5.255 1.00 86.69 183 GLU A C 1
ATOM 1484 O O . GLU A 1 183 ? 18.048 -9.469 -5.258 1.00 86.69 183 GLU A O 1
ATOM 1489 N N . ILE A 1 184 ? 16.201 -8.200 -5.425 1.00 85.62 184 ILE A N 1
ATOM 1490 C CA . ILE A 1 184 ? 16.901 -6.913 -5.575 1.00 85.62 184 ILE A CA 1
ATOM 1491 C C . ILE A 1 184 ? 17.834 -6.676 -4.385 1.00 85.62 184 ILE A C 1
ATOM 1493 O O . ILE A 1 184 ? 19.039 -6.503 -4.571 1.00 85.62 184 ILE A O 1
ATOM 1497 N N . GLY A 1 185 ? 17.310 -6.743 -3.160 1.00 84.62 185 GLY A N 1
ATOM 1498 C CA . GLY A 1 185 ? 18.092 -6.556 -1.942 1.00 84.62 185 GLY A CA 1
ATOM 1499 C C . GLY A 1 185 ? 19.246 -7.552 -1.831 1.00 84.62 185 GLY A C 1
ATOM 1500 O O . GLY A 1 185 ? 20.361 -7.166 -1.489 1.00 84.62 185 GLY A O 1
ATOM 1501 N N . ARG A 1 186 ? 19.022 -8.824 -2.181 1.00 86.00 186 ARG A N 1
ATOM 1502 C CA . ARG A 1 186 ? 20.070 -9.852 -2.181 1.00 86.00 186 ARG A CA 1
ATOM 1503 C C . ARG A 1 186 ? 21.181 -9.534 -3.181 1.00 86.00 186 ARG A C 1
ATOM 1505 O O . ARG A 1 186 ? 22.347 -9.674 -2.824 1.00 86.00 186 ARG A O 1
ATOM 1512 N N . ARG A 1 187 ? 20.855 -9.120 -4.409 1.00 82.06 187 ARG A N 1
ATOM 1513 C CA . ARG A 1 187 ? 21.870 -8.820 -5.435 1.00 82.06 187 ARG A CA 1
ATOM 1514 C C . ARG A 1 187 ? 22.650 -7.551 -5.132 1.00 82.06 187 ARG A C 1
ATOM 1516 O O . ARG A 1 187 ? 23.869 -7.562 -5.268 1.00 82.06 187 ARG A O 1
ATOM 1523 N N . LEU A 1 188 ? 21.972 -6.505 -4.666 1.00 82.31 188 LEU A N 1
ATOM 1524 C CA . LEU A 1 188 ? 22.632 -5.263 -4.264 1.00 82.31 188 LEU A CA 1
ATOM 1525 C C . LEU A 1 188 ? 23.549 -5.476 -3.050 1.00 82.31 188 LEU A C 1
ATOM 1527 O O . LEU A 1 188 ? 24.655 -4.952 -3.042 1.00 82.31 188 LEU A O 1
ATOM 1531 N N . LYS A 1 189 ? 23.142 -6.293 -2.063 1.00 77.25 189 LYS A N 1
ATOM 1532 C CA . LYS A 1 189 ? 23.990 -6.634 -0.904 1.00 77.25 189 LYS A CA 1
ATOM 1533 C C . LYS A 1 189 ? 25.170 -7.540 -1.264 1.00 77.25 189 LYS A C 1
ATOM 1535 O O . LYS A 1 189 ? 26.266 -7.323 -0.762 1.00 77.25 189 LYS A O 1
ATOM 1540 N N . LYS A 1 190 ? 24.956 -8.568 -2.098 1.00 67.12 190 LYS A N 1
ATOM 1541 C CA . LYS A 1 190 ? 26.005 -9.539 -2.469 1.00 67.12 190 LYS A CA 1
ATOM 1542 C C . LYS A 1 190 ? 27.117 -8.918 -3.314 1.00 67.12 190 LYS A C 1
ATOM 1544 O O . LYS A 1 190 ? 28.254 -9.364 -3.221 1.00 67.12 190 LYS A O 1
ATOM 1549 N N . ILE A 1 191 ? 26.806 -7.914 -4.131 1.00 59.59 191 ILE A N 1
ATOM 1550 C CA . ILE A 1 191 ? 27.806 -7.203 -4.931 1.00 59.59 191 ILE A CA 1
ATOM 1551 C C . ILE A 1 191 ? 28.275 -5.990 -4.116 1.00 59.59 191 ILE A C 1
ATOM 1553 O O . ILE A 1 191 ? 27.806 -4.876 -4.324 1.00 59.59 191 ILE A O 1
ATOM 1557 N N . ALA A 1 192 ? 29.104 -6.283 -3.110 1.00 44.69 192 ALA A N 1
ATOM 1558 C CA . ALA A 1 192 ? 29.833 -5.399 -2.194 1.00 44.69 192 ALA A CA 1
ATOM 1559 C C . ALA A 1 192 ? 29.648 -3.870 -2.383 1.00 44.69 192 ALA A C 1
ATOM 1561 O O . ALA A 1 192 ? 30.416 -3.225 -3.085 1.00 44.69 192 ALA A O 1
ATOM 1562 N N . TYR A 1 193 ? 28.645 -3.288 -1.714 1.00 60.34 193 TYR A N 1
ATOM 1563 C CA . TYR A 1 193 ? 28.696 -1.961 -1.063 1.00 60.34 193 TYR A CA 1
ATOM 1564 C C . TYR A 1 193 ? 29.371 -0.775 -1.808 1.00 60.34 193 TYR A C 1
ATOM 1566 O O . TYR A 1 193 ? 30.114 -0.005 -1.208 1.00 60.34 193 TYR A O 1
ATOM 1574 N N . GLY A 1 194 ? 29.070 -0.565 -3.095 1.00 67.31 194 GLY A N 1
ATOM 1575 C CA . GLY A 1 194 ? 29.572 0.600 -3.851 1.00 67.31 194 GLY A CA 1
ATOM 1576 C C . GLY A 1 194 ? 28.695 1.052 -5.021 1.00 67.31 194 GLY A C 1
ATOM 1577 O O . GLY A 1 194 ? 29.157 1.766 -5.910 1.00 67.31 194 GLY A O 1
ATOM 1578 N N . TRP A 1 195 ? 27.436 0.610 -5.075 1.00 80.69 195 TRP A N 1
ATOM 1579 C CA . TRP A 1 195 ? 26.542 0.987 -6.167 1.00 80.69 195 TRP A CA 1
ATOM 1580 C C . TRP A 1 195 ? 26.177 2.466 -6.080 1.00 80.69 195 TRP A C 1
ATOM 1582 O O . TRP A 1 195 ? 25.551 2.895 -5.114 1.00 80.69 195 TRP A O 1
ATOM 1592 N N . SER A 1 196 ? 26.493 3.223 -7.131 1.00 87.88 196 SER A N 1
ATOM 1593 C CA . SER A 1 196 ? 25.808 4.491 -7.377 1.00 87.88 196 SER A CA 1
ATOM 1594 C C . SER A 1 196 ? 24.317 4.240 -7.609 1.00 87.88 196 SER A C 1
ATOM 1596 O O . SER A 1 196 ? 23.940 3.150 -8.055 1.00 87.88 196 SER A O 1
ATOM 1598 N N . ASP A 1 197 ? 23.474 5.251 -7.390 1.00 88.88 197 ASP A N 1
ATOM 1599 C CA . ASP A 1 197 ? 22.029 5.155 -7.647 1.00 88.88 197 ASP A CA 1
ATOM 1600 C C . ASP A 1 197 ? 21.742 4.624 -9.059 1.00 88.88 197 ASP A C 1
ATOM 1602 O O . ASP A 1 197 ? 21.010 3.650 -9.240 1.00 88.88 197 ASP A O 1
ATOM 1606 N N . ARG A 1 198 ? 22.461 5.146 -10.061 1.00 88.62 198 ARG A N 1
ATOM 1607 C CA . ARG A 1 198 ? 22.385 4.675 -11.452 1.00 88.62 198 ARG A CA 1
ATOM 1608 C C . ARG A 1 198 ? 22.726 3.190 -11.606 1.00 88.62 198 ARG A C 1
ATOM 1610 O O . ARG A 1 198 ? 22.135 2.493 -12.433 1.00 88.62 198 ARG A O 1
ATOM 1617 N N . GLY A 1 199 ? 23.726 2.706 -10.874 1.00 88.50 199 GLY A N 1
ATOM 1618 C CA . GLY A 1 199 ? 24.115 1.300 -10.888 1.00 88.50 199 GLY A CA 1
ATOM 1619 C C . GLY A 1 199 ? 23.056 0.409 -10.236 1.00 88.50 199 GLY A C 1
ATOM 1620 O O . GLY A 1 199 ? 22.660 -0.602 -10.821 1.00 88.50 199 GLY A O 1
ATOM 1621 N N . ALA A 1 200 ? 22.537 0.830 -9.080 1.00 89.19 200 ALA A N 1
ATOM 1622 C CA . ALA A 1 200 ? 21.475 0.126 -8.372 1.00 89.19 200 ALA A CA 1
ATOM 1623 C C . ALA A 1 200 ? 20.198 0.024 -9.219 1.00 89.19 200 ALA A C 1
ATOM 1625 O O . ALA A 1 200 ? 19.598 -1.049 -9.300 1.00 89.19 200 ALA A O 1
ATOM 1626 N N . GLU A 1 201 ? 19.818 1.099 -9.913 1.00 91.12 201 GLU A N 1
ATOM 1627 C CA . GLU A 1 201 ? 18.689 1.095 -10.845 1.00 91.12 201 GLU A CA 1
ATOM 1628 C C . GLU A 1 201 ? 18.888 0.123 -11.999 1.00 91.12 201 GLU A C 1
ATOM 1630 O O . GLU A 1 201 ? 17.987 -0.649 -12.305 1.00 91.12 201 GLU A O 1
ATOM 1635 N N . LYS A 1 202 ? 20.061 0.106 -12.644 1.00 88.81 202 LYS A N 1
ATOM 1636 C CA . LYS A 1 202 ? 20.321 -0.836 -13.746 1.00 88.81 202 LYS A CA 1
ATOM 1637 C C . LYS A 1 202 ? 20.173 -2.286 -13.293 1.00 88.81 202 LYS A C 1
ATOM 1639 O O . LYS A 1 202 ? 19.561 -3.087 -13.998 1.00 88.81 202 LYS A O 1
ATOM 1644 N N . ILE A 1 203 ? 20.702 -2.620 -12.118 1.00 88.50 203 ILE A N 1
ATOM 1645 C CA . ILE A 1 203 ? 20.560 -3.959 -11.540 1.00 88.50 203 ILE A CA 1
ATOM 1646 C C . ILE A 1 203 ? 19.093 -4.262 -11.232 1.00 88.50 203 ILE A C 1
ATOM 1648 O O . ILE A 1 203 ? 18.611 -5.333 -11.604 1.00 88.50 203 ILE A O 1
ATOM 1652 N N . ALA A 1 204 ? 18.366 -3.321 -10.628 1.00 89.88 204 ALA A N 1
ATOM 1653 C CA . ALA A 1 204 ? 16.940 -3.473 -10.363 1.00 89.88 204 ALA A CA 1
ATOM 1654 C C . ALA A 1 204 ? 16.138 -3.688 -11.658 1.00 89.88 204 ALA A C 1
ATOM 1656 O O . ALA A 1 204 ? 15.343 -4.622 -11.709 1.00 89.88 204 ALA A O 1
ATOM 1657 N N . LYS A 1 205 ? 16.410 -2.929 -12.732 1.00 89.56 205 LYS A N 1
ATOM 1658 C CA . LYS A 1 205 ? 15.792 -3.113 -14.062 1.00 89.56 205 LYS A CA 1
ATOM 1659 C C . LYS A 1 205 ? 16.051 -4.509 -14.621 1.00 89.56 205 LYS A C 1
ATOM 1661 O O . LYS A 1 205 ? 15.126 -5.140 -15.123 1.00 89.56 205 LYS A O 1
ATOM 1666 N N . ILE A 1 206 ? 17.282 -5.017 -14.516 1.00 87.44 206 ILE A N 1
ATOM 1667 C CA . ILE A 1 206 ? 17.628 -6.369 -14.987 1.00 87.44 206 ILE A CA 1
ATOM 1668 C C . ILE A 1 206 ? 16.866 -7.435 -14.195 1.00 87.44 206 ILE A C 1
ATOM 1670 O O . ILE A 1 206 ? 16.310 -8.357 -14.787 1.00 87.44 206 ILE A O 1
ATOM 1674 N N . ILE A 1 207 ? 16.840 -7.328 -12.865 1.00 87.56 207 ILE A N 1
ATOM 1675 C CA . ILE A 1 207 ? 16.133 -8.287 -12.003 1.00 87.56 207 ILE A CA 1
ATOM 1676 C C . ILE A 1 207 ? 14.637 -8.247 -12.284 1.00 87.56 207 ILE A C 1
ATOM 1678 O O . ILE A 1 207 ? 14.012 -9.297 -12.411 1.00 87.56 207 ILE A O 1
ATOM 1682 N N . LEU A 1 208 ? 14.081 -7.046 -12.420 1.00 87.62 208 LEU A N 1
ATOM 1683 C CA . LEU A 1 208 ? 12.671 -6.862 -12.698 1.00 87.62 208 LEU A CA 1
ATOM 1684 C C . LEU A 1 208 ? 12.307 -7.443 -14.067 1.00 87.62 208 LEU A C 1
ATOM 1686 O O . LEU A 1 208 ? 11.377 -8.232 -14.137 1.00 87.62 208 LEU A O 1
ATOM 1690 N N . LYS A 1 209 ? 13.096 -7.178 -15.117 1.00 85.00 209 LYS A N 1
ATOM 1691 C CA . LYS A 1 209 ? 12.875 -7.769 -16.446 1.00 85.00 209 LYS A CA 1
ATOM 1692 C C . LYS A 1 209 ? 12.954 -9.298 -16.425 1.00 85.00 209 LYS A C 1
ATOM 1694 O O . LYS A 1 209 ? 12.112 -9.958 -17.022 1.00 85.00 209 LYS A O 1
ATOM 1699 N N . LYS A 1 210 ? 13.922 -9.872 -15.700 1.00 84.19 210 LYS A N 1
ATOM 1700 C CA . LYS A 1 210 ? 14.011 -11.331 -15.497 1.00 84.19 210 LYS A CA 1
ATOM 1701 C C . LYS A 1 210 ? 12.776 -11.902 -14.810 1.00 84.19 210 LYS A C 1
ATOM 1703 O O . LYS A 1 210 ? 12.403 -13.035 -15.082 1.00 84.19 210 LYS A O 1
ATOM 1708 N N . PHE A 1 211 ? 12.188 -11.142 -13.894 1.00 82.25 211 PHE A N 1
ATOM 1709 C CA . PHE A 1 211 ? 11.015 -11.564 -13.150 1.00 82.25 211 PHE A CA 1
ATOM 1710 C C . PHE A 1 211 ? 9.730 -11.464 -13.979 1.00 82.25 211 PHE A C 1
ATOM 1712 O O . PHE A 1 211 ? 8.925 -12.387 -13.961 1.00 82.25 211 PHE A O 1
ATOM 1719 N N . THR A 1 212 ? 9.546 -10.364 -14.709 1.00 82.19 212 THR A N 1
ATOM 1720 C CA . THR A 1 212 ? 8.325 -10.088 -15.478 1.00 82.19 212 THR A CA 1
ATOM 1721 C C . THR A 1 212 ? 8.290 -10.830 -16.813 1.00 82.19 212 THR A C 1
ATOM 1723 O O . THR A 1 212 ? 7.237 -11.277 -17.241 1.00 82.19 212 THR A O 1
ATOM 1726 N N . GLN A 1 213 ? 9.445 -10.990 -17.464 1.00 80.00 213 GLN A N 1
ATOM 1727 C CA . GLN A 1 213 ? 9.579 -11.517 -18.827 1.00 80.00 213 GLN A CA 1
ATOM 1728 C C . GLN A 1 213 ? 10.582 -12.676 -18.871 1.00 80.00 213 GLN A C 1
ATOM 1730 O O . GLN A 1 213 ? 11.491 -12.698 -19.698 1.00 80.00 213 GLN A O 1
ATOM 1735 N N . ALA A 1 214 ? 10.462 -13.641 -17.955 1.00 76.88 214 ALA A N 1
ATOM 1736 C CA . ALA A 1 214 ? 11.444 -14.720 -17.810 1.00 76.88 214 ALA A CA 1
ATOM 1737 C C . ALA A 1 214 ? 11.705 -15.484 -19.124 1.00 76.88 214 ALA A C 1
ATOM 1739 O O . ALA A 1 214 ? 12.862 -15.706 -19.475 1.00 76.88 214 ALA A O 1
ATOM 1740 N N . LYS A 1 215 ? 10.642 -15.817 -19.872 1.00 78.75 215 LYS A N 1
ATOM 1741 C CA . LYS A 1 215 ? 10.733 -16.551 -21.146 1.00 78.75 215 LYS A CA 1
ATOM 1742 C C . LYS A 1 215 ? 11.411 -15.735 -22.246 1.00 78.75 215 LYS A C 1
ATOM 1744 O O . LYS A 1 215 ? 12.333 -16.227 -22.883 1.00 78.75 215 LYS A O 1
ATOM 1749 N N . GLU A 1 216 ? 10.999 -14.484 -22.441 1.00 80.25 216 GLU A N 1
ATOM 1750 C CA . GLU A 1 216 ? 11.619 -13.595 -23.437 1.00 80.25 216 GLU A CA 1
ATOM 1751 C C . GLU A 1 216 ? 13.079 -13.298 -23.080 1.00 80.25 216 GLU A C 1
ATOM 1753 O O . GLU A 1 216 ? 13.944 -13.209 -23.947 1.00 80.25 216 GLU A O 1
ATOM 1758 N N . TRP A 1 217 ? 13.378 -13.162 -21.786 1.00 80.81 217 TRP A N 1
ATOM 1759 C CA . TRP A 1 217 ? 14.739 -12.986 -21.303 1.00 80.81 217 TRP A CA 1
ATOM 1760 C C . TRP A 1 217 ? 15.603 -14.214 -21.604 1.00 80.81 217 TRP A C 1
ATOM 1762 O O . TRP A 1 217 ? 16.738 -14.064 -22.051 1.00 80.81 217 TRP A O 1
ATOM 1772 N N . GLU A 1 218 ? 15.086 -15.417 -21.364 1.00 80.50 218 GLU A N 1
ATOM 1773 C CA . GLU A 1 218 ? 15.759 -16.668 -21.708 1.00 80.50 218 GLU A CA 1
ATOM 1774 C C . GLU A 1 218 ? 15.995 -16.777 -23.218 1.00 80.50 218 GLU A C 1
ATOM 1776 O O . GLU A 1 218 ? 17.138 -16.964 -23.630 1.00 80.50 218 GLU A O 1
ATOM 1781 N N . GLN A 1 219 ? 14.962 -16.546 -24.035 1.00 81.38 219 GLN A N 1
ATOM 1782 C CA . GLN A 1 219 ? 15.062 -16.534 -25.499 1.00 81.38 219 GLN A CA 1
ATOM 1783 C C . GLN A 1 219 ? 16.110 -15.537 -26.001 1.00 81.38 219 GLN A C 1
ATOM 1785 O O . GLN A 1 219 ? 16.990 -15.916 -26.768 1.00 81.38 219 GLN A O 1
ATOM 1790 N N . TYR A 1 220 ? 16.100 -14.302 -25.494 1.00 82.75 220 TYR A N 1
ATOM 1791 C CA . TYR A 1 220 ? 17.106 -13.296 -25.837 1.00 82.75 220 TYR A CA 1
ATOM 1792 C C . TYR A 1 220 ? 18.535 -13.794 -25.583 1.00 82.75 220 TYR A C 1
ATOM 1794 O O . TYR A 1 220 ? 19.431 -13.544 -26.390 1.00 82.75 220 TYR A O 1
ATOM 1802 N N . TRP A 1 221 ? 18.786 -14.487 -24.466 1.00 80.00 221 TRP A N 1
ATOM 1803 C CA . TRP A 1 221 ? 20.118 -15.030 -24.186 1.00 80.00 221 TRP A CA 1
ATOM 1804 C C . TRP A 1 221 ? 20.439 -16.274 -25.009 1.00 80.00 221 TRP A C 1
ATOM 1806 O O . TRP A 1 221 ? 21.592 -16.403 -25.412 1.00 80.00 221 TRP A O 1
ATOM 1816 N N . LEU A 1 222 ? 19.465 -17.139 -25.304 1.00 82.12 222 LEU A N 1
ATOM 1817 C CA . LEU A 1 222 ? 19.650 -18.267 -26.224 1.00 82.12 222 LEU A CA 1
ATOM 1818 C C . LEU A 1 222 ? 20.085 -17.772 -27.609 1.00 82.12 222 LEU A C 1
ATOM 1820 O O . LEU A 1 222 ? 21.087 -18.244 -28.146 1.00 82.12 222 LEU A O 1
ATOM 1824 N N . GLU A 1 223 ? 19.407 -16.751 -28.135 1.00 83.38 223 GLU A N 1
ATOM 1825 C CA . GLU A 1 223 ? 19.744 -16.111 -29.409 1.00 83.38 223 GLU A CA 1
ATOM 1826 C C . GLU A 1 223 ? 21.104 -15.408 -29.351 1.00 83.38 223 GLU A C 1
ATOM 1828 O O . GLU A 1 223 ? 21.978 -15.642 -30.188 1.00 83.38 2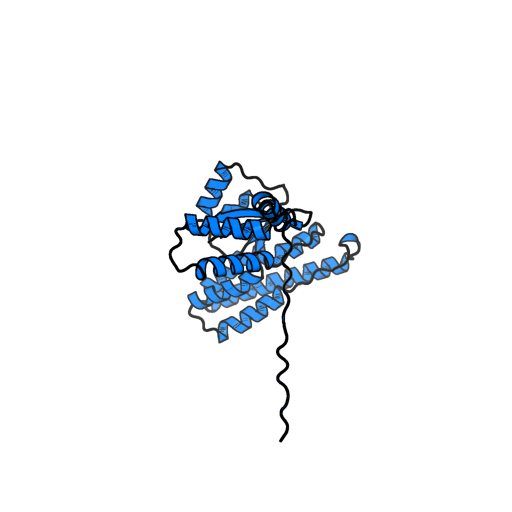23 GLU A O 1
ATOM 1833 N N . LYS A 1 224 ? 21.326 -14.572 -28.330 1.00 81.38 224 LYS A N 1
ATOM 1834 C CA . LYS A 1 224 ? 22.558 -13.783 -28.192 1.00 81.38 224 LYS A CA 1
ATOM 1835 C C . LYS A 1 224 ? 23.800 -14.650 -28.002 1.00 81.38 224 LYS A C 1
ATOM 1837 O O . LYS A 1 224 ? 24.860 -14.313 -28.526 1.00 81.38 224 LYS A O 1
ATOM 1842 N N . LEU A 1 225 ? 23.686 -15.732 -27.234 1.00 81.62 225 LEU A N 1
ATOM 1843 C CA . LEU A 1 225 ? 24.774 -16.684 -26.997 1.00 81.62 225 LEU A CA 1
ATOM 1844 C C . LEU A 1 225 ? 24.892 -17.722 -28.117 1.00 81.62 225 LEU A C 1
ATOM 1846 O O . LEU A 1 225 ? 25.818 -18.527 -28.075 1.00 81.62 225 LEU A O 1
ATOM 1850 N N . LYS A 1 226 ? 23.990 -17.694 -29.112 1.00 76.19 226 LYS A N 1
ATOM 1851 C CA . LYS A 1 226 ? 23.909 -18.677 -30.199 1.00 76.19 226 LYS A CA 1
ATOM 1852 C C . LYS A 1 226 ? 23.878 -20.111 -29.665 1.00 76.19 226 LYS A C 1
ATOM 1854 O O . LYS A 1 226 ? 24.552 -20.990 -30.196 1.00 76.19 226 LYS A O 1
ATOM 1859 N N . ILE A 1 227 ? 23.131 -20.335 -28.584 1.00 67.62 227 ILE A N 1
ATOM 1860 C CA . ILE A 1 227 ? 22.954 -21.667 -28.003 1.00 67.62 227 ILE A CA 1
ATOM 1861 C C . ILE A 1 227 ? 21.983 -22.414 -28.917 1.00 67.62 227 ILE A C 1
ATOM 1863 O O . ILE A 1 227 ? 20.770 -22.357 -28.755 1.00 67.62 227 ILE A O 1
ATOM 1867 N N . ASP A 1 228 ? 22.539 -23.074 -29.927 1.00 67.12 228 ASP A N 1
ATOM 1868 C CA . ASP A 1 228 ? 21.829 -23.814 -30.973 1.00 67.12 228 ASP A CA 1
ATOM 1869 C C . ASP A 1 228 ? 21.858 -25.334 -30.732 1.00 67.12 228 ASP A C 1
ATOM 1871 O O . ASP A 1 228 ? 21.716 -26.128 -31.661 1.00 67.12 228 ASP A O 1
ATOM 1875 N N . ASN A 1 229 ? 22.050 -25.746 -29.472 1.00 60.44 229 ASN A N 1
ATOM 1876 C CA . ASN A 1 229 ? 22.180 -27.142 -29.038 1.00 60.44 229 ASN A CA 1
ATOM 1877 C C . ASN A 1 229 ? 23.290 -27.945 -29.751 1.00 60.44 229 ASN A C 1
ATOM 1879 O O . ASN A 1 229 ? 23.321 -29.169 -29.624 1.00 60.44 229 ASN A O 1
ATOM 1883 N N . LYS A 1 230 ? 24.238 -27.297 -30.451 1.00 59.06 230 LYS A N 1
ATOM 1884 C CA . LYS A 1 230 ? 25.365 -27.991 -31.105 1.00 59.06 230 LYS A CA 1
ATOM 1885 C C . LYS A 1 230 ? 26.387 -28.571 -30.133 1.00 59.06 230 LYS A C 1
ATOM 1887 O O . LYS A 1 230 ? 27.137 -29.467 -30.507 1.00 59.06 230 LYS A O 1
ATOM 1892 N N . VAL A 1 231 ? 26.434 -28.073 -28.899 1.00 56.69 231 VAL A N 1
ATOM 1893 C CA . VAL A 1 231 ? 27.322 -28.586 -27.851 1.00 56.69 231 VAL A CA 1
ATOM 1894 C C . VAL A 1 231 ? 26.469 -29.201 -26.750 1.00 56.69 231 VAL A C 1
ATOM 1896 O O . VAL A 1 231 ? 25.842 -28.492 -25.966 1.00 56.69 231 VAL A O 1
ATOM 1899 N N . GLN A 1 232 ? 26.454 -30.531 -26.697 1.00 58.16 232 GLN A N 1
ATOM 1900 C CA . GLN A 1 232 ? 25.859 -31.296 -25.605 1.00 58.16 232 GLN A CA 1
ATOM 1901 C C . GLN A 1 232 ? 26.970 -31.713 -24.642 1.00 58.16 232 GLN A C 1
ATOM 1903 O O . GLN A 1 232 ? 27.880 -32.457 -25.007 1.00 58.16 232 GLN A O 1
ATOM 1908 N N . ILE A 1 233 ? 26.922 -31.202 -23.412 1.00 62.72 233 ILE A N 1
ATOM 1909 C CA . ILE A 1 233 ? 27.873 -31.583 -22.367 1.00 62.72 233 ILE A CA 1
ATOM 1910 C C . ILE A 1 233 ? 27.273 -32.757 -21.598 1.00 62.72 233 ILE A C 1
ATOM 1912 O O . ILE A 1 233 ? 26.333 -32.588 -20.824 1.00 62.72 233 ILE A O 1
ATOM 1916 N N . TYR A 1 234 ? 27.836 -33.945 -21.798 1.00 55.75 234 TYR A N 1
ATOM 1917 C CA . TYR A 1 234 ? 27.510 -35.119 -20.997 1.00 55.75 234 TYR A CA 1
ATOM 1918 C C . TYR A 1 234 ? 28.400 -35.150 -19.758 1.00 55.75 234 TYR A C 1
ATOM 1920 O O . TYR A 1 234 ? 29.621 -35.258 -19.860 1.00 55.75 234 TYR A O 1
ATOM 1928 N N . TRP A 1 235 ? 27.786 -35.084 -18.581 1.00 54.62 235 TRP A N 1
ATOM 1929 C CA . TRP A 1 235 ? 28.482 -35.324 -17.322 1.00 54.62 235 TRP A CA 1
ATOM 1930 C C . TRP A 1 235 ? 28.401 -36.812 -16.983 1.00 54.62 235 TRP A C 1
ATOM 1932 O O . TRP A 1 235 ? 27.318 -37.339 -16.736 1.00 54.62 235 TRP A O 1
ATOM 1942 N N . ARG A 1 236 ? 29.550 -37.493 -16.970 1.00 49.66 236 ARG A N 1
ATOM 1943 C CA . ARG A 1 236 ? 29.696 -38.826 -16.374 1.00 49.66 236 ARG A CA 1
ATOM 1944 C C . ARG A 1 236 ? 30.322 -38.669 -14.998 1.00 49.66 236 ARG A C 1
ATOM 1946 O O . ARG A 1 236 ? 31.415 -38.126 -14.879 1.00 49.66 236 ARG A O 1
ATOM 1953 N N . TRP A 1 237 ? 29.640 -39.177 -13.984 1.00 57.62 237 TRP A N 1
ATOM 1954 C CA . TRP A 1 237 ? 30.204 -39.350 -12.652 1.00 57.62 237 TRP A CA 1
ATOM 1955 C C . TRP A 1 237 ? 30.664 -40.800 -12.525 1.00 57.62 237 TRP A C 1
ATOM 1957 O O . TRP A 1 237 ? 29.987 -41.706 -13.011 1.00 57.62 237 TRP A O 1
ATOM 1967 N N . VAL A 1 238 ? 31.825 -41.013 -11.911 1.00 67.62 238 VAL A N 1
ATOM 1968 C CA . VAL A 1 238 ? 32.312 -42.345 -11.545 1.00 67.62 238 VAL A CA 1
ATOM 1969 C C . VAL A 1 238 ? 32.198 -42.445 -10.034 1.00 67.62 238 VAL A C 1
ATOM 1971 O O . VAL A 1 238 ? 32.803 -41.654 -9.313 1.00 67.62 238 VAL A O 1
ATOM 1974 N N . GLU A 1 239 ? 31.395 -43.390 -9.560 1.00 60.41 239 GLU A N 1
ATOM 1975 C CA . GLU A 1 239 ? 31.332 -43.729 -8.144 1.00 60.41 239 GLU A CA 1
ATOM 1976 C C . GLU A 1 239 ? 32.568 -44.568 -7.802 1.00 60.41 239 GLU A C 1
ATOM 1978 O O . GLU A 1 239 ? 32.776 -45.649 -8.355 1.00 60.41 239 GLU A O 1
ATOM 1983 N N . HIS A 1 240 ? 33.434 -44.054 -6.927 1.00 63.09 240 HIS A N 1
ATOM 1984 C CA . HIS A 1 240 ? 34.571 -44.819 -6.429 1.00 63.09 240 HIS A CA 1
ATOM 1985 C C . HIS A 1 240 ? 34.081 -45.780 -5.340 1.00 63.09 240 HIS A C 1
ATOM 1987 O O . HIS A 1 240 ? 34.057 -45.436 -4.158 1.00 63.09 240 HIS A O 1
ATOM 1993 N N . ILE A 1 241 ? 33.706 -46.997 -5.728 1.00 62.59 241 ILE A N 1
ATOM 1994 C CA . ILE A 1 241 ? 33.437 -48.075 -4.773 1.00 62.59 241 ILE A CA 1
ATOM 1995 C C . ILE A 1 241 ? 34.790 -48.521 -4.205 1.00 62.59 241 ILE A C 1
ATOM 1997 O O . ILE A 1 241 ? 35.586 -49.150 -4.901 1.00 62.59 241 ILE A O 1
ATOM 2001 N N . GLN A 1 242 ? 35.092 -48.153 -2.954 1.00 60.72 242 GLN A N 1
ATOM 2002 C CA . GLN A 1 242 ? 36.242 -48.728 -2.255 1.00 60.72 242 GLN A CA 1
ATOM 2003 C C . GLN A 1 242 ? 35.988 -50.226 -2.023 1.00 60.72 242 GLN A C 1
ATOM 2005 O O . GLN A 1 242 ? 34.930 -50.574 -1.493 1.00 60.72 242 GLN A O 1
ATOM 2010 N N . PRO A 1 243 ? 36.925 -51.123 -2.376 1.00 57.03 243 PRO A N 1
ATOM 2011 C CA . PRO A 1 243 ? 36.811 -52.511 -1.972 1.00 57.03 243 PRO A CA 1
ATOM 2012 C C . PRO A 1 243 ? 36.925 -52.584 -0.448 1.00 57.03 243 PRO A C 1
ATOM 2014 O O . PRO A 1 243 ? 37.924 -52.153 0.129 1.00 57.03 243 PRO A O 1
ATOM 2017 N N . HIS A 1 244 ? 35.905 -53.144 0.202 1.00 53.25 244 HIS A N 1
ATOM 2018 C CA . HIS A 1 244 ? 36.031 -53.624 1.571 1.00 53.25 244 HIS A CA 1
ATOM 2019 C C . HIS A 1 244 ? 37.093 -54.728 1.591 1.00 53.25 244 HIS A C 1
ATOM 2021 O O . HIS A 1 244 ? 36.814 -55.875 1.244 1.00 53.25 244 HIS A O 1
ATOM 2027 N N . PHE A 1 245 ? 38.313 -54.388 1.999 1.00 51.44 245 PHE A N 1
ATOM 2028 C CA . PHE A 1 245 ? 39.265 -55.388 2.460 1.00 51.44 245 PHE A CA 1
ATOM 2029 C C . PHE A 1 245 ? 38.858 -55.774 3.878 1.00 51.44 245 PHE A C 1
ATOM 2031 O O . PHE A 1 245 ? 39.165 -55.077 4.841 1.00 51.44 245 PHE A O 1
ATOM 2038 N N . GLY A 1 246 ? 38.078 -56.848 3.975 1.00 56.16 246 GLY A N 1
ATOM 2039 C CA . GLY A 1 246 ? 37.848 -57.528 5.236 1.00 56.16 246 GLY A CA 1
ATOM 2040 C C . GLY A 1 246 ? 39.098 -58.304 5.632 1.00 56.16 246 GLY A C 1
ATOM 2041 O O . GLY A 1 246 ? 39.503 -59.202 4.898 1.00 56.16 246 GLY A O 1
ATOM 2042 N N . HIS A 1 247 ? 39.655 -57.959 6.789 1.00 44.78 247 HIS A N 1
ATOM 2043 C CA . HIS A 1 247 ? 40.314 -58.873 7.717 1.00 44.78 247 HIS A CA 1
ATOM 2044 C C . HIS A 1 247 ? 40.046 -58.391 9.140 1.00 44.78 247 HIS A C 1
ATOM 2046 O O . HIS A 1 247 ? 40.211 -57.174 9.382 1.00 44.78 247 HIS A O 1
#

Foldseek 3Di:
DDFDWDQDPVRQIGGPFDFFPDDLQRVLVVCVVVVDEEDAQAEAEDELDPCNCVSCVVRHVYYAYQLVRLLVVLVVLCVVLVDDCVVSVVVSVVLNVLLPQDDDPDQLVPDDVVNLVVSVVSVVVSLVVLVVVLVVCVVVSSVSSSVSSVVNSRRSCPQSVCCSVPVDHDDNHPVLVVVLVVVLVVVVVVVPDDDDRVRSRVSSVVSNCCSSPVPVVVVVCCVVVVVVVPDDDDDDDDDPDDDPPDD

Radius of gyration: 24.12 Å; chains: 1; bounding box: 68×73×56 Å

Sequence (247 aa):
MKVIIGINTDNHVFPLGTYAGHSWEDINKEWKKHQIKMPDGSILISDGEPGLAKALASYAEEHQRCHWHLDRDLYHAYRQDGALNDVSKPIREALRGVLAIELPKEDFKLVTESEKDEIEERMEKAEQAIGQLIQHLEEKDYTAAATYLENAKRGMFGYVRRWLKWGIVSPRASSMIERVMREIGRRLKKIAYGWSDRGAEKIAKIILKKFTQAKEWEQYWLEKLKIDNKVQIYWRWVEHIQPHFGH

Secondary structure (DSSP, 8-state):
-EEEEEE-TT--EEEEEEESS--HHHHHHHHHHTT--PPTT-EEEE-S-TTHHHHHGGG-SEEEE-HHHHHHHHHHHHHHTT--HHHHHHHHHHHHHHH--PPPSS-GGGS-HHHHHHHHHHHHHHHHHHHHHHHHHHHTT-HHHHHHHHHHHTTTSHHHHHHHHH-----SS-HHHHHHHHHHHHHHHHSTT---HHHHHHHHHHHHHHHHSHHHHHHHHHHHTT--S------------------